Protein AF-A0AAV2T5W8-F1 (afdb_monomer)

Organism: Calicophoron daubneyi (NCBI:txid300641)

Structure (mmCIF, N/CA/C/O backbone):
data_AF-A0AAV2T5W8-F1
#
_entry.id   AF-A0AAV2T5W8-F1
#
loop_
_atom_site.group_PDB
_atom_site.id
_atom_site.type_symbol
_atom_site.label_atom_id
_atom_site.label_alt_id
_atom_site.label_comp_id
_atom_site.label_asym_id
_atom_site.label_entity_id
_atom_site.label_seq_id
_atom_site.pdbx_PDB_ins_code
_atom_site.Cartn_x
_atom_site.Cartn_y
_atom_site.Cartn_z
_atom_site.occupancy
_atom_site.B_iso_or_equiv
_atom_site.auth_seq_id
_atom_site.auth_comp_id
_atom_site.auth_asym_id
_atom_site.auth_atom_id
_atom_site.pdbx_PDB_model_num
ATOM 1 N N . MET A 1 1 ? -46.297 10.621 18.225 1.00 32.19 1 MET A N 1
ATOM 2 C CA . MET A 1 1 ? -45.767 10.639 16.846 1.00 32.19 1 MET A CA 1
ATOM 3 C C . MET A 1 1 ? -44.786 9.489 16.709 1.00 32.19 1 MET A C 1
ATOM 5 O O . MET A 1 1 ? -43.739 9.526 17.337 1.00 32.19 1 MET A O 1
ATOM 9 N N . LYS A 1 2 ? -45.186 8.421 16.015 1.00 24.69 2 LYS A N 1
ATOM 10 C CA . LYS A 1 2 ? -44.369 7.227 15.770 1.00 24.69 2 LYS A CA 1
ATOM 11 C C . LYS A 1 2 ? -44.092 7.183 14.270 1.00 24.69 2 LYS A C 1
ATOM 13 O O . LYS A 1 2 ? -45.045 7.107 13.504 1.00 24.69 2 LYS A O 1
ATOM 18 N N . CYS A 1 3 ? -42.828 7.249 13.865 1.00 26.95 3 CYS A N 1
ATOM 19 C CA . CYS A 1 3 ? -42.438 6.814 12.528 1.00 26.95 3 CYS A CA 1
ATOM 20 C C . CYS A 1 3 ? -42.346 5.287 12.569 1.00 26.95 3 CYS A C 1
ATOM 22 O O . CYS A 1 3 ? -41.565 4.735 13.342 1.00 26.95 3 CYS A O 1
ATOM 24 N N . TRP A 1 4 ? -43.202 4.619 11.802 1.00 29.39 4 TRP A N 1
ATOM 25 C CA . TRP A 1 4 ? -43.155 3.178 11.581 1.00 29.39 4 TRP A CA 1
ATOM 26 C C . TRP A 1 4 ? -42.354 2.945 10.298 1.00 29.39 4 TRP A C 1
ATOM 28 O O . TRP A 1 4 ? -42.805 3.310 9.218 1.00 29.39 4 TRP A O 1
ATOM 38 N N . CYS A 1 5 ? -41.156 2.379 10.427 1.00 32.56 5 CYS A N 1
ATOM 39 C CA . CYS A 1 5 ? -40.475 1.719 9.320 1.00 32.56 5 CYS A CA 1
ATOM 40 C C . CYS A 1 5 ? -40.715 0.224 9.523 1.00 32.56 5 CYS A C 1
ATOM 42 O O . CYS A 1 5 ? -40.305 -0.320 10.550 1.00 32.56 5 CYS A O 1
ATOM 44 N N . GLU A 1 6 ? -41.428 -0.416 8.597 1.00 30.41 6 GLU A N 1
ATOM 45 C CA . GLU A 1 6 ? -41.605 -1.866 8.609 1.00 30.41 6 GLU A CA 1
ATOM 46 C C . GLU A 1 6 ? -40.233 -2.540 8.612 1.00 30.41 6 GLU A C 1
ATOM 48 O O . GLU A 1 6 ? -39.370 -2.280 7.771 1.00 30.41 6 GLU A O 1
ATOM 53 N N . GLY A 1 7 ? -40.020 -3.353 9.642 1.00 28.28 7 GLY A N 1
ATOM 54 C CA . GLY A 1 7 ? -38.765 -4.025 9.883 1.00 28.28 7 GLY A CA 1
ATOM 55 C C . GLY A 1 7 ? -38.567 -5.193 8.933 1.00 28.28 7 GLY A C 1
ATOM 56 O O . GLY A 1 7 ? -39.393 -6.096 8.866 1.00 28.28 7 GLY A O 1
ATOM 57 N N . ASN A 1 8 ? -37.380 -5.249 8.340 1.00 25.00 8 ASN A N 1
ATOM 58 C CA . ASN A 1 8 ? -36.636 -6.496 8.370 1.00 25.00 8 ASN A CA 1
ATOM 59 C C . ASN A 1 8 ? -35.707 -6.427 9.579 1.00 25.00 8 ASN A C 1
ATOM 61 O O . ASN A 1 8 ? -34.638 -5.822 9.545 1.00 25.00 8 ASN A O 1
ATOM 65 N N . ILE A 1 9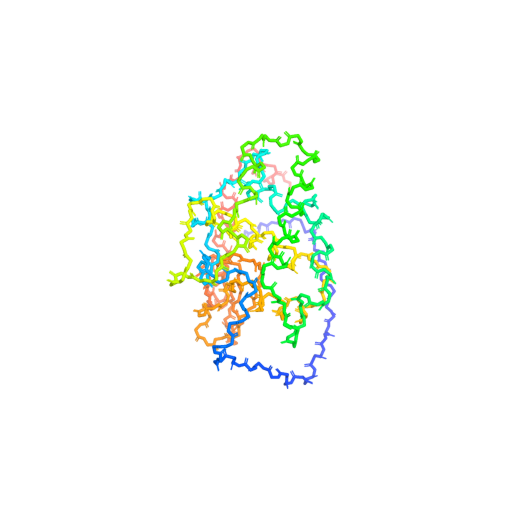 ? -36.160 -7.036 10.672 1.00 28.73 9 ILE A N 1
ATOM 66 C CA . ILE A 1 9 ? -35.295 -7.432 11.776 1.00 28.73 9 ILE A CA 1
ATOM 67 C C . ILE A 1 9 ? -34.351 -8.485 11.193 1.00 28.73 9 ILE A C 1
ATOM 69 O O . ILE A 1 9 ? -34.720 -9.654 11.068 1.00 28.73 9 ILE A O 1
ATOM 73 N N . MET A 1 10 ? -33.138 -8.083 10.811 1.00 24.38 10 MET A N 1
ATOM 74 C CA . MET A 1 10 ? -32.050 -9.047 10.713 1.00 24.38 10 MET A CA 1
ATOM 75 C C . MET A 1 10 ? -31.791 -9.550 12.132 1.00 24.38 10 MET A C 1
ATOM 77 O O . MET A 1 10 ? -31.271 -8.837 12.989 1.00 24.38 10 MET A O 1
ATOM 81 N N . ARG A 1 11 ? -32.240 -10.780 12.393 1.00 22.81 11 ARG A N 1
ATOM 82 C CA . ARG A 1 11 ? -31.840 -11.555 13.563 1.00 22.81 11 ARG A CA 1
ATOM 83 C C . ARG A 1 11 ? -30.328 -11.742 13.484 1.00 22.81 11 ARG A C 1
ATOM 85 O O . ARG A 1 11 ? -29.858 -12.556 12.698 1.00 22.81 11 ARG A O 1
ATOM 92 N N . PHE A 1 12 ? -29.581 -11.014 14.303 1.00 24.19 12 PHE A N 1
ATOM 93 C CA . PHE A 1 12 ? -28.236 -11.441 14.658 1.00 24.19 12 PHE A CA 1
ATOM 94 C C . PHE A 1 12 ? -28.375 -12.687 15.541 1.00 24.19 12 PHE A C 1
ATOM 96 O O . PHE A 1 12 ? -29.083 -12.621 16.552 1.00 24.19 12 PHE A O 1
ATOM 103 N N . PRO A 1 13 ? -27.766 -13.832 15.192 1.00 25.28 13 PRO A N 1
ATOM 104 C CA . PRO A 1 13 ? -27.642 -14.913 16.147 1.00 25.28 13 PRO A CA 1
ATOM 105 C C . PRO A 1 13 ? -26.746 -14.418 17.285 1.00 25.28 13 PRO A C 1
ATOM 107 O O . PRO A 1 13 ? -25.560 -14.148 17.106 1.00 25.28 13 PRO A O 1
ATOM 110 N N . THR A 1 14 ? -27.339 -14.275 18.467 1.00 29.38 14 THR A N 1
ATOM 111 C CA . THR A 1 14 ? -26.628 -14.189 19.738 1.00 29.38 14 THR A CA 1
ATOM 112 C C . THR A 1 14 ? -25.926 -15.518 19.981 1.00 29.38 14 THR A C 1
ATOM 114 O O . THR A 1 14 ? -26.465 -16.402 20.645 1.00 29.38 14 THR A O 1
ATOM 117 N N . SER A 1 15 ? -24.726 -15.663 19.433 1.00 26.92 15 SER A N 1
ATOM 118 C CA . SER A 1 15 ? -23.770 -16.658 19.897 1.00 26.92 15 SER A CA 1
ATOM 119 C C . SER A 1 15 ? -22.854 -15.968 20.896 1.00 26.92 15 SER A C 1
ATOM 121 O O . SER A 1 15 ? -21.942 -15.231 20.534 1.00 26.92 15 SER A O 1
ATOM 123 N N . PHE A 1 16 ? -23.151 -16.191 22.174 1.00 27.81 16 PHE A N 1
ATOM 124 C CA . PHE A 1 16 ? -22.192 -16.034 23.257 1.00 27.81 16 PHE A CA 1
ATOM 125 C C . PHE A 1 16 ? -20.956 -16.873 22.915 1.00 27.81 16 PHE A C 1
ATOM 127 O O . PHE A 1 16 ? -21.023 -18.100 22.942 1.00 27.81 16 PHE A O 1
ATOM 134 N N . ILE A 1 17 ? -19.833 -16.225 22.620 1.00 27.59 17 ILE A N 1
ATOM 135 C CA . ILE A 1 17 ? -18.526 -16.860 22.761 1.00 27.59 17 ILE A CA 1
ATOM 136 C C . ILE A 1 17 ? -17.919 -16.282 24.031 1.00 27.59 17 ILE A C 1
ATOM 138 O O . ILE A 1 17 ? -17.511 -15.125 24.098 1.00 27.59 17 ILE A O 1
ATOM 142 N N . ILE A 1 18 ? -17.915 -17.114 25.066 1.00 27.62 18 ILE A N 1
ATOM 143 C CA . ILE A 1 18 ? -17.073 -16.940 26.239 1.00 27.62 18 ILE A CA 1
ATOM 144 C C . ILE A 1 18 ? -15.637 -17.149 25.746 1.00 27.62 18 ILE A C 1
ATOM 146 O O . ILE A 1 18 ? -15.213 -18.287 25.570 1.00 27.62 18 ILE A O 1
ATOM 150 N N . ILE A 1 19 ? -14.893 -16.071 25.492 1.00 29.97 19 ILE A N 1
ATOM 151 C CA . ILE A 1 19 ? -13.433 -16.159 25.367 1.00 29.97 19 ILE A CA 1
ATOM 152 C C . ILE A 1 19 ? -12.860 -15.943 26.764 1.00 29.97 19 ILE A C 1
ATOM 154 O O . ILE A 1 19 ? -12.517 -14.840 27.185 1.00 29.97 19 ILE A O 1
ATOM 158 N N . THR A 1 20 ? -12.820 -17.034 27.520 1.00 32.22 20 THR A N 1
ATOM 159 C CA . THR A 1 20 ? -11.911 -17.185 28.651 1.00 32.22 20 THR A CA 1
ATOM 160 C C . THR A 1 20 ? -10.480 -17.184 28.133 1.00 32.22 20 THR A C 1
ATOM 162 O O . THR A 1 20 ? -10.109 -18.062 27.365 1.00 32.22 20 THR A O 1
ATOM 165 N N . GLY A 1 21 ? -9.692 -16.219 28.608 1.00 35.41 21 GLY A N 1
ATOM 166 C CA . GLY A 1 21 ? -8.260 -16.366 28.853 1.00 35.41 21 GLY A CA 1
ATOM 167 C C . GLY A 1 21 ? -7.395 -16.784 27.669 1.00 35.41 21 GLY A C 1
ATOM 168 O O . GLY A 1 21 ? -7.019 -17.942 27.567 1.00 35.41 21 GLY A O 1
ATOM 169 N N . LEU A 1 22 ? -6.941 -15.804 26.894 1.00 30.41 22 LEU A N 1
ATOM 170 C CA . LEU A 1 22 ? -5.614 -15.844 26.286 1.00 30.41 22 LEU A CA 1
ATOM 171 C C . LEU A 1 22 ? -5.022 -14.440 26.392 1.00 30.41 22 LEU A C 1
ATOM 173 O O . LEU A 1 22 ? -5.200 -13.575 25.540 1.00 30.41 22 LEU A O 1
ATOM 177 N N . LEU A 1 23 ? -4.345 -14.229 27.521 1.00 34.62 23 LEU A N 1
ATOM 178 C CA . LEU A 1 23 ? -3.301 -13.229 27.694 1.00 34.62 23 LEU A CA 1
ATOM 179 C C . LEU A 1 23 ? -2.153 -13.633 26.742 1.00 34.62 23 LEU A C 1
ATOM 181 O O . LEU A 1 23 ? -1.181 -14.266 27.141 1.00 34.62 23 LEU A O 1
ATOM 185 N N . GLY A 1 24 ? -2.336 -13.386 25.448 1.00 28.77 24 GLY A N 1
ATOM 186 C CA . GLY A 1 24 ? -1.318 -13.564 24.420 1.00 28.77 24 GLY A CA 1
ATOM 187 C C . GLY A 1 24 ? -0.578 -12.249 24.255 1.00 28.77 24 GLY A C 1
ATOM 188 O O . GLY A 1 24 ? -1.195 -11.235 23.947 1.00 28.77 24 GLY A O 1
ATOM 189 N N . LEU A 1 25 ? 0.720 -12.272 24.538 1.00 31.62 25 LEU A N 1
ATOM 190 C CA . LEU A 1 25 ? 1.640 -11.144 24.495 1.00 31.62 25 LEU A CA 1
ATOM 191 C C . LEU A 1 25 ? 1.410 -10.234 23.274 1.00 31.62 25 LEU A C 1
ATOM 193 O O . LEU A 1 25 ? 1.778 -10.583 22.157 1.00 31.62 25 LEU A O 1
ATOM 197 N N . VAL A 1 26 ? 0.926 -9.016 23.510 1.00 32.44 26 VAL A N 1
ATOM 198 C CA . VAL A 1 26 ? 1.258 -7.886 22.639 1.00 32.44 26 VAL A CA 1
ATOM 199 C C . VAL A 1 26 ? 2.622 -7.405 23.109 1.00 32.44 26 VAL A C 1
ATOM 201 O O . VAL A 1 26 ? 2.731 -6.589 24.025 1.00 32.44 26 VAL A O 1
ATOM 204 N N . LEU A 1 27 ? 3.680 -7.981 22.540 1.00 32.75 27 LEU A N 1
ATOM 205 C CA . LEU A 1 27 ? 4.983 -7.341 22.605 1.00 32.75 27 LEU A CA 1
ATOM 206 C C . LEU A 1 27 ? 4.865 -6.041 21.815 1.00 32.75 27 LEU A C 1
ATOM 208 O O . LEU A 1 27 ? 4.722 -6.042 20.595 1.00 32.75 27 LEU A O 1
ATOM 212 N N . ALA A 1 28 ? 4.918 -4.930 22.542 1.00 33.56 28 ALA A N 1
ATOM 213 C CA . ALA A 1 28 ? 5.429 -3.690 22.001 1.00 33.56 28 ALA A CA 1
ATOM 214 C C . ALA A 1 28 ? 6.830 -3.992 21.449 1.00 33.56 28 ALA A C 1
ATOM 216 O O . ALA A 1 28 ? 7.784 -4.134 22.212 1.00 33.56 28 ALA A O 1
ATOM 217 N N . GLN A 1 29 ? 6.946 -4.162 20.133 1.00 33.28 29 GLN A N 1
ATOM 218 C CA . GLN A 1 29 ? 8.239 -4.141 19.462 1.00 33.28 29 GLN A CA 1
ATOM 219 C C . GLN A 1 29 ? 8.685 -2.679 19.353 1.00 33.28 29 GLN A C 1
ATOM 221 O O . GLN A 1 29 ? 8.564 -2.041 18.312 1.00 33.28 29 GLN A O 1
ATOM 226 N N . ASP A 1 30 ? 9.181 -2.148 20.471 1.00 34.62 30 ASP A N 1
ATOM 227 C CA . ASP A 1 30 ? 10.284 -1.192 20.435 1.00 34.62 30 ASP A CA 1
ATOM 228 C C . ASP A 1 30 ? 11.536 -2.012 20.110 1.00 34.62 30 ASP A C 1
ATOM 230 O O . ASP A 1 30 ? 12.120 -2.680 20.963 1.00 34.62 30 ASP A O 1
ATOM 234 N N . GLY A 1 31 ? 11.881 -2.045 18.830 1.00 30.58 31 GLY A N 1
ATOM 235 C CA . GLY A 1 31 ? 12.994 -2.819 18.306 1.00 30.58 31 GLY A CA 1
ATOM 236 C C . GLY A 1 31 ? 13.125 -2.549 16.821 1.00 30.58 31 GLY A C 1
ATOM 237 O O . GLY A 1 31 ? 12.362 -3.071 16.019 1.00 30.58 31 GLY A O 1
ATOM 238 N N . ASP A 1 32 ? 14.074 -1.683 16.491 1.00 36.03 32 ASP A N 1
ATOM 239 C CA . ASP A 1 32 ? 14.543 -1.308 15.158 1.00 36.03 32 ASP A CA 1
ATOM 240 C C . ASP A 1 32 ? 15.211 -2.502 14.441 1.00 36.03 32 ASP A C 1
ATOM 242 O O . ASP A 1 32 ? 16.363 -2.436 14.032 1.00 36.03 32 ASP A O 1
ATOM 246 N N . GLU A 1 33 ? 14.506 -3.624 14.309 1.00 38.62 33 GLU A N 1
ATOM 247 C CA . GLU A 1 33 ? 14.773 -4.611 13.266 1.00 38.62 33 GLU A CA 1
ATOM 248 C C . GLU A 1 33 ? 13.808 -4.289 12.136 1.00 38.62 33 GLU A C 1
ATOM 250 O O . GLU A 1 33 ? 12.702 -4.826 12.035 1.00 38.62 33 GLU A O 1
ATOM 255 N N . ARG A 1 34 ? 14.206 -3.326 11.299 1.00 42.94 34 ARG A N 1
ATOM 256 C CA . ARG A 1 34 ? 13.569 -3.154 10.000 1.00 42.94 34 ARG A CA 1
ATOM 257 C C . ARG A 1 34 ? 13.685 -4.491 9.291 1.00 42.94 34 ARG A C 1
ATOM 259 O O . ARG A 1 34 ? 14.760 -4.899 8.869 1.00 42.94 34 ARG A O 1
ATOM 266 N N . SER A 1 35 ? 12.558 -5.176 9.161 1.00 45.09 35 SER A N 1
ATOM 267 C CA . SER A 1 35 ? 12.368 -6.065 8.033 1.00 45.09 35 SER A CA 1
ATOM 268 C C . SER A 1 35 ? 12.534 -5.152 6.808 1.00 45.09 35 SER A C 1
ATOM 270 O O . SER A 1 35 ? 11.642 -4.377 6.456 1.00 45.09 35 SER A O 1
ATOM 272 N N . ASP A 1 36 ? 13.743 -5.140 6.237 1.00 52.16 36 ASP A N 1
ATOM 273 C CA . ASP A 1 36 ? 14.156 -4.399 5.033 1.00 52.16 36 ASP A CA 1
ATOM 274 C C . ASP A 1 36 ? 13.439 -4.952 3.790 1.00 52.16 36 ASP A C 1
ATOM 276 O O . ASP A 1 36 ? 14.030 -5.155 2.728 1.00 52.16 36 ASP A O 1
ATOM 280 N N . ILE A 1 37 ? 12.171 -5.334 3.927 1.00 54.94 37 ILE A N 1
ATOM 281 C CA . ILE A 1 37 ? 11.565 -6.210 2.947 1.00 54.94 37 ILE A CA 1
ATOM 282 C C . ILE A 1 37 ? 11.012 -5.393 1.799 1.00 54.94 37 ILE A C 1
ATOM 284 O O . ILE A 1 37 ? 11.241 -5.802 0.664 1.00 54.94 37 ILE A O 1
ATOM 288 N N . PHE A 1 38 ? 10.385 -4.227 2.021 1.00 65.25 38 PHE A N 1
ATOM 289 C CA . PHE A 1 38 ? 10.001 -3.409 0.871 1.00 65.25 38 PHE A CA 1
ATOM 290 C C . PHE A 1 38 ? 9.410 -2.022 1.169 1.00 65.25 38 PHE A C 1
ATOM 292 O O . PHE A 1 38 ? 9.889 -1.002 0.675 1.00 65.25 38 PHE A O 1
ATOM 299 N N . CYS A 1 39 ? 8.308 -1.976 1.921 1.00 74.56 39 CYS A N 1
ATOM 300 C CA . CYS A 1 39 ? 7.506 -0.764 1.995 1.00 74.56 39 CYS A CA 1
ATOM 301 C C . CYS A 1 39 ? 8.107 0.418 2.739 1.00 74.56 39 CYS A C 1
ATOM 303 O O . CYS A 1 39 ? 8.010 1.530 2.224 1.00 74.56 39 CYS A O 1
ATOM 305 N N . PRO A 1 40 ? 8.725 0.244 3.914 1.00 66.75 40 PRO A N 1
ATOM 306 C CA . PRO A 1 40 ? 9.096 1.391 4.733 1.00 66.75 40 PRO A CA 1
ATOM 307 C C . PRO A 1 40 ? 10.240 2.236 4.141 1.00 66.75 40 PRO A C 1
ATOM 309 O O . PRO A 1 40 ? 10.522 3.307 4.672 1.00 66.75 40 PRO A O 1
ATOM 312 N N . ASP A 1 41 ? 10.885 1.784 3.060 1.00 73.38 41 ASP A N 1
ATOM 313 C CA . ASP A 1 41 ? 12.048 2.431 2.446 1.00 73.38 41 ASP A CA 1
ATOM 314 C C . ASP A 1 41 ? 11.733 3.827 1.890 1.00 73.38 41 ASP A C 1
ATOM 316 O O . ASP A 1 41 ? 12.344 4.825 2.277 1.00 73.38 41 ASP A O 1
ATOM 320 N N . LEU A 1 42 ? 10.779 3.892 0.955 1.00 82.19 42 LEU A N 1
ATOM 321 C CA . LEU A 1 42 ? 10.363 5.126 0.275 1.00 82.19 42 LEU A CA 1
ATOM 322 C C . LEU A 1 42 ? 8.882 5.458 0.482 1.00 82.19 42 LEU A C 1
ATOM 324 O O . LEU A 1 42 ? 8.416 6.498 -0.001 1.00 82.19 42 LEU A O 1
ATOM 328 N N . VAL A 1 43 ? 8.146 4.601 1.193 1.00 84.31 43 VAL A N 1
ATOM 329 C CA . VAL A 1 43 ? 6.755 4.846 1.573 1.00 84.31 43 VAL A CA 1
ATOM 330 C C . VAL A 1 43 ? 6.711 5.344 3.021 1.00 84.31 43 VAL A C 1
ATOM 332 O O . VAL A 1 43 ? 7.401 4.801 3.884 1.00 84.31 43 VAL A O 1
ATOM 335 N N . PRO A 1 44 ? 5.925 6.393 3.314 1.00 83.44 44 PRO A N 1
ATOM 336 C CA . PRO A 1 44 ? 5.763 6.909 4.663 1.00 83.44 44 PRO A CA 1
ATOM 337 C C . PRO A 1 44 ? 5.238 5.833 5.614 1.00 83.44 44 PRO A C 1
ATOM 339 O O . PRO A 1 44 ? 4.615 4.851 5.215 1.00 83.44 44 PRO A O 1
ATOM 342 N N . GLY A 1 45 ? 5.441 6.056 6.915 1.00 81.75 45 GLY A N 1
ATOM 343 C CA . GLY A 1 45 ? 5.043 5.114 7.966 1.00 81.75 45 GLY A CA 1
ATOM 344 C C . GLY A 1 45 ? 3.535 4.850 8.076 1.00 81.75 45 GLY A C 1
ATOM 345 O O . GLY A 1 45 ? 3.138 4.040 8.910 1.00 81.75 45 GLY A O 1
ATOM 346 N N . LYS A 1 46 ? 2.713 5.522 7.263 1.00 86.69 46 LYS A N 1
ATOM 347 C CA . LYS A 1 46 ? 1.294 5.251 7.025 1.00 86.69 46 LYS A CA 1
ATOM 348 C C . LYS A 1 46 ? 0.994 5.502 5.550 1.00 86.69 46 LYS A C 1
ATOM 350 O O . LYS A 1 46 ? 1.519 6.453 4.984 1.00 86.69 46 LYS A O 1
ATOM 355 N N . LEU A 1 47 ? 0.113 4.704 4.952 1.00 88.62 47 LEU A N 1
ATOM 356 C CA . LEU A 1 47 ? -0.374 4.941 3.593 1.00 88.62 47 LEU A CA 1
ATOM 357 C C . LEU A 1 47 ? -1.503 5.982 3.611 1.00 88.62 47 LEU A C 1
ATOM 359 O O . LEU A 1 47 ? -2.671 5.638 3.807 1.00 88.62 47 LEU A O 1
ATOM 363 N N . SER A 1 48 ? -1.169 7.260 3.435 1.00 89.50 48 SER A N 1
ATOM 364 C CA . SER A 1 48 ? -2.177 8.305 3.231 1.00 89.50 48 SER A CA 1
ATOM 365 C C . SER A 1 48 ? -2.738 8.226 1.815 1.00 89.50 48 SER A C 1
ATOM 367 O O . SER A 1 48 ? -1.982 8.234 0.843 1.00 89.50 48 SER A O 1
ATOM 369 N N . LEU A 1 49 ? -4.068 8.204 1.686 1.00 89.31 49 LEU A N 1
ATOM 370 C CA . LEU A 1 49 ? -4.712 8.256 0.373 1.00 89.31 49 LEU A CA 1
ATOM 371 C C . LEU A 1 49 ? -4.336 9.549 -0.367 1.00 89.31 49 LEU A C 1
ATOM 373 O O . LEU A 1 49 ? -4.085 9.511 -1.563 1.00 89.31 49 LEU A O 1
ATOM 377 N N . GLU A 1 50 ? -4.223 10.674 0.339 1.00 87.81 50 GLU A N 1
ATOM 378 C CA . GLU A 1 50 ? -3.836 11.960 -0.254 1.00 87.81 50 GLU A CA 1
ATOM 379 C C . GLU A 1 50 ? -2.413 11.922 -0.825 1.00 87.81 50 GLU A C 1
ATOM 381 O O . GLU A 1 50 ? -2.163 12.407 -1.927 1.00 87.81 50 GLU A O 1
ATOM 386 N N . GLU A 1 51 ? -1.470 11.315 -0.102 1.00 87.12 51 GLU A N 1
ATOM 387 C CA . GLU A 1 51 ? -0.089 11.171 -0.574 1.00 87.12 51 GLU A CA 1
ATOM 388 C C . GLU A 1 51 ? 0.003 10.196 -1.743 1.00 87.12 51 GLU A C 1
ATOM 390 O O . GLU A 1 51 ? 0.702 10.471 -2.720 1.00 87.12 51 GLU A O 1
ATOM 395 N N . ILE A 1 52 ? -0.734 9.086 -1.670 1.00 89.06 52 ILE A N 1
ATOM 396 C CA . ILE A 1 52 ? -0.803 8.113 -2.756 1.00 89.06 52 ILE A CA 1
ATOM 397 C C . ILE A 1 52 ? -1.352 8.764 -4.021 1.00 89.06 52 ILE A C 1
ATOM 399 O O . ILE A 1 52 ? -0.766 8.579 -5.079 1.00 89.06 52 ILE A O 1
ATOM 403 N N . LEU A 1 53 ? -2.416 9.560 -3.927 1.00 87.94 53 LEU A N 1
ATOM 404 C CA . LEU A 1 53 ? -3.028 10.224 -5.081 1.00 87.94 53 LEU A CA 1
ATOM 405 C C . LEU A 1 53 ? -2.119 11.261 -5.756 1.00 87.94 53 LEU A C 1
ATOM 407 O O . LEU A 1 53 ? -2.354 11.629 -6.904 1.00 87.94 53 LEU A O 1
ATOM 411 N N . ASN A 1 54 ? -1.065 11.717 -5.075 1.00 88.44 54 ASN A N 1
ATOM 412 C CA . ASN A 1 54 ? -0.030 12.559 -5.677 1.00 88.44 54 ASN A CA 1
ATOM 413 C C . ASN A 1 54 ? 1.028 11.756 -6.461 1.00 88.44 54 ASN A C 1
ATOM 415 O O . ASN A 1 54 ? 1.890 12.352 -7.109 1.00 88.44 54 ASN A O 1
ATOM 419 N N . ILE A 1 55 ? 1.011 10.423 -6.375 1.00 89.75 55 ILE A N 1
ATOM 420 C CA . ILE A 1 55 ? 2.024 9.519 -6.949 1.00 89.75 55 ILE A CA 1
ATOM 421 C C . ILE A 1 55 ? 1.401 8.515 -7.927 1.00 89.75 55 ILE A C 1
ATOM 423 O O . ILE A 1 55 ? 1.998 8.224 -8.963 1.00 89.75 55 ILE A O 1
ATOM 427 N N . LEU A 1 56 ? 0.228 7.991 -7.582 1.00 90.56 56 LEU A N 1
ATOM 428 C CA . LEU A 1 56 ? -0.556 7.000 -8.308 1.00 90.56 56 LEU A CA 1
ATOM 429 C C . LEU A 1 56 ? -1.886 7.617 -8.738 1.00 90.56 56 LEU A C 1
ATOM 431 O O . LEU A 1 56 ? -2.447 8.468 -8.042 1.00 90.56 56 LEU A O 1
ATOM 435 N N . TYR A 1 57 ? -2.424 7.156 -9.862 1.00 87.38 57 TYR A N 1
ATOM 436 C CA . TYR A 1 57 ? -3.761 7.558 -10.289 1.00 87.38 57 TYR A CA 1
ATOM 437 C C . TYR A 1 57 ? -4.837 6.820 -9.483 1.00 87.38 57 TYR A C 1
ATOM 439 O O . TYR A 1 57 ? -4.615 5.729 -8.964 1.00 87.38 57 TYR A O 1
ATOM 447 N N . LEU A 1 58 ? -6.032 7.401 -9.363 1.00 86.00 58 LEU A N 1
ATOM 448 C CA . LEU A 1 58 ? -7.134 6.737 -8.655 1.00 86.00 58 LEU A CA 1
ATOM 449 C C . LEU A 1 58 ? -7.843 5.703 -9.540 1.00 86.00 58 LEU A C 1
ATOM 451 O O . LEU A 1 58 ? -8.072 4.577 -9.111 1.00 86.00 58 LEU A O 1
ATOM 455 N N . PHE A 1 59 ? -8.170 6.103 -10.770 1.00 85.94 59 PHE A N 1
ATOM 456 C CA . PHE A 1 59 ? -8.996 5.345 -11.708 1.00 85.94 59 PHE A CA 1
ATOM 457 C C . PHE A 1 59 ? -8.369 5.326 -13.095 1.00 85.94 59 PHE A C 1
ATOM 459 O O . PHE A 1 59 ? -7.655 6.262 -13.468 1.00 85.94 59 PHE A O 1
ATOM 466 N N . GLY A 1 60 ? -8.716 4.307 -13.876 1.00 79.06 60 GLY A N 1
ATOM 467 C CA . GLY A 1 60 ? -8.299 4.168 -15.267 1.00 79.06 60 GLY A CA 1
ATOM 468 C C . GLY A 1 60 ? -7.635 2.829 -15.552 1.00 79.06 60 GLY A C 1
ATOM 469 O O . GLY A 1 60 ? -7.477 1.984 -14.676 1.00 79.06 60 GLY A O 1
ATOM 470 N N . SER A 1 61 ? -7.228 2.654 -16.807 1.00 69.19 61 SER A N 1
ATOM 471 C CA . SER A 1 61 ? -6.668 1.400 -17.321 1.00 69.19 61 SER A CA 1
ATOM 472 C C . SER A 1 61 ? -5.145 1.306 -17.227 1.00 69.19 61 SER A C 1
ATOM 474 O O . SER A 1 61 ? -4.570 0.350 -17.735 1.00 69.19 61 SER A O 1
ATOM 476 N N . GLN A 1 62 ? -4.481 2.308 -16.645 1.00 82.12 62 GLN A N 1
ATOM 477 C CA . GLN A 1 62 ? -3.039 2.247 -16.419 1.00 82.12 62 GLN A CA 1
ATOM 478 C C . GLN A 1 62 ? -2.735 1.323 -15.237 1.00 82.12 62 GLN A C 1
ATOM 480 O O . GLN A 1 62 ? -3.530 1.213 -14.302 1.00 82.12 62 GLN A O 1
ATOM 485 N N . TRP A 1 63 ? -1.576 0.667 -15.270 1.00 88.38 63 TRP A N 1
ATOM 486 C CA . TRP A 1 63 ? -1.196 -0.320 -14.255 1.00 88.38 63 TRP A CA 1
ATOM 487 C C . TRP A 1 63 ? -1.010 0.280 -12.859 1.00 88.38 63 TRP A C 1
ATOM 489 O O . TRP A 1 63 ? -1.076 -0.427 -11.861 1.00 88.38 63 TRP A O 1
ATOM 499 N N . ASP A 1 64 ? -0.753 1.581 -12.783 1.00 88.50 64 ASP A N 1
ATOM 500 C CA . ASP A 1 64 ? -0.465 2.316 -11.559 1.00 88.50 64 ASP A CA 1
ATOM 501 C C . ASP A 1 64 ? -1.699 3.014 -10.977 1.00 88.50 64 ASP A C 1
ATOM 503 O O . ASP A 1 64 ? -1.560 3.916 -10.147 1.00 88.50 64 ASP A O 1
ATOM 507 N N . THR A 1 65 ? -2.904 2.638 -11.412 1.00 92.19 65 THR A N 1
ATOM 508 C CA . THR A 1 65 ? -4.130 3.139 -10.790 1.00 92.19 65 THR A CA 1
ATOM 509 C C . THR A 1 65 ? -4.450 2.331 -9.535 1.00 92.19 65 THR A C 1
ATOM 511 O O . THR A 1 65 ? -4.258 1.117 -9.497 1.00 92.19 65 THR A O 1
ATOM 514 N N . LEU A 1 66 ? -4.965 2.977 -8.489 1.00 93.50 66 LEU A N 1
ATOM 515 C CA . LEU A 1 66 ? -5.402 2.280 -7.276 1.00 93.50 66 LEU A CA 1
ATOM 516 C C . LEU A 1 66 ? -6.451 1.207 -7.584 1.00 93.50 66 LEU A C 1
ATOM 518 O O . LEU A 1 66 ? -6.366 0.106 -7.049 1.00 93.50 66 LEU A O 1
ATOM 522 N N . GLU A 1 67 ? -7.395 1.506 -8.479 1.00 92.56 67 GLU A N 1
ATOM 523 C CA . GLU A 1 67 ? -8.377 0.541 -8.979 1.00 92.56 67 GLU A CA 1
ATOM 524 C C . GLU A 1 67 ? -7.713 -0.711 -9.569 1.00 92.56 67 GLU A C 1
ATOM 526 O O . GLU A 1 67 ? -8.092 -1.829 -9.218 1.00 92.56 67 GLU A O 1
ATOM 531 N N . PHE A 1 68 ? -6.698 -0.540 -10.420 1.00 92.44 68 PHE A N 1
ATOM 532 C CA . PHE A 1 68 ? -5.974 -1.651 -11.031 1.00 92.44 68 PHE A CA 1
ATOM 533 C C . PHE A 1 68 ? -5.169 -2.439 -9.996 1.00 92.44 68 PHE A C 1
ATOM 535 O O . PHE A 1 68 ? -5.287 -3.665 -9.911 1.00 92.44 68 PHE A O 1
ATOM 542 N N . LEU A 1 69 ? -4.378 -1.745 -9.175 1.00 93.94 69 LEU A N 1
ATOM 543 C CA . LEU A 1 69 ? -3.491 -2.342 -8.172 1.00 93.94 69 LEU A CA 1
ATOM 544 C C . LEU A 1 69 ? -4.264 -3.129 -7.103 1.00 93.94 69 LEU A C 1
ATOM 546 O O . LEU A 1 69 ? -3.767 -4.125 -6.586 1.00 93.94 69 LEU A O 1
ATOM 550 N N . MET A 1 70 ? -5.487 -2.703 -6.789 1.00 93.50 70 MET A N 1
ATOM 551 C CA . MET A 1 70 ? -6.365 -3.352 -5.811 1.00 93.50 70 MET A CA 1
ATOM 552 C C . MET A 1 70 ? -7.395 -4.294 -6.460 1.00 93.50 70 MET A C 1
ATOM 554 O O . MET A 1 70 ? -8.295 -4.805 -5.788 1.00 93.50 70 MET A O 1
ATOM 558 N N . SER A 1 71 ? -7.298 -4.525 -7.771 1.00 92.88 71 SER A N 1
ATOM 559 C CA . SER A 1 71 ? -8.231 -5.389 -8.491 1.00 92.88 71 SER A CA 1
ATOM 560 C C . SER A 1 71 ? -8.004 -6.870 -8.185 1.00 92.88 71 SER A C 1
ATOM 562 O O . SER A 1 71 ? -6.893 -7.309 -7.889 1.00 92.88 71 SER A O 1
ATOM 564 N N . LYS A 1 72 ? -9.060 -7.672 -8.365 1.00 91.81 72 LYS A N 1
ATOM 565 C CA . LYS A 1 72 ? -8.984 -9.133 -8.238 1.00 91.81 72 LYS A CA 1
ATOM 566 C C . LYS A 1 72 ? -7.959 -9.759 -9.195 1.00 91.81 72 LYS A C 1
ATOM 568 O O . LYS A 1 72 ? -7.294 -10.711 -8.818 1.00 91.81 72 LYS A O 1
ATOM 573 N N . ASN A 1 73 ? -7.811 -9.217 -10.406 1.00 90.75 73 ASN A N 1
ATOM 574 C CA . ASN A 1 73 ? -6.849 -9.726 -11.388 1.00 90.75 73 ASN A CA 1
ATOM 575 C C . ASN A 1 73 ? -5.405 -9.543 -10.900 1.00 90.75 73 ASN A C 1
ATOM 577 O O . ASN A 1 73 ? -4.601 -10.470 -10.946 1.00 90.75 73 ASN A O 1
ATOM 581 N N . THR A 1 74 ? -5.097 -8.361 -10.357 1.00 92.00 74 THR A N 1
ATOM 582 C CA . THR A 1 74 ? -3.803 -8.107 -9.716 1.00 92.00 74 THR A CA 1
ATOM 583 C C . THR A 1 74 ? -3.588 -9.047 -8.536 1.00 92.00 74 THR A C 1
ATOM 585 O O . THR A 1 74 ? -2.503 -9.609 -8.400 1.00 92.00 74 THR A O 1
ATOM 588 N N . SER A 1 75 ? -4.623 -9.282 -7.725 1.00 92.50 75 SER A N 1
ATOM 589 C CA . SER A 1 75 ? -4.551 -10.239 -6.622 1.00 92.50 75 SER A CA 1
ATOM 590 C C . SER A 1 75 ? -4.220 -11.660 -7.062 1.00 92.50 75 SER A C 1
ATOM 592 O O . SER A 1 75 ? -3.319 -12.275 -6.502 1.00 92.50 75 SER A O 1
ATOM 594 N N . GLU A 1 76 ? -4.884 -12.163 -8.100 1.00 91.25 76 GLU A N 1
ATOM 595 C CA . GLU A 1 76 ? -4.647 -13.509 -8.632 1.00 91.25 76 GLU A CA 1
ATOM 596 C C . GLU A 1 76 ? -3.207 -13.685 -9.138 1.00 91.25 76 GLU A C 1
ATOM 598 O O . GLU A 1 76 ? -2.584 -14.711 -8.875 1.00 91.25 76 GLU A O 1
ATOM 603 N N . VAL A 1 77 ? -2.633 -12.675 -9.799 1.00 91.81 77 VAL A N 1
ATOM 604 C CA . VAL A 1 77 ? -1.242 -12.743 -10.285 1.00 91.81 77 VAL A CA 1
ATOM 605 C C . VAL A 1 77 ? -0.224 -12.694 -9.141 1.00 91.81 77 VAL A C 1
ATOM 607 O O . VAL A 1 77 ? 0.821 -13.356 -9.203 1.00 91.81 77 VAL A O 1
ATOM 610 N N . PHE A 1 78 ? -0.519 -11.921 -8.094 1.00 91.56 78 PHE A N 1
ATOM 611 C CA . PHE A 1 78 ? 0.360 -11.744 -6.937 1.00 91.56 78 PHE A CA 1
ATOM 612 C C . PHE A 1 78 ? 0.180 -12.796 -5.841 1.00 91.56 78 PHE A C 1
ATOM 614 O O . PHE A 1 78 ? 1.012 -12.840 -4.936 1.00 91.56 78 PHE A O 1
ATOM 621 N N . HIS A 1 79 ? -0.828 -13.663 -5.936 1.00 88.38 79 HIS A N 1
ATOM 622 C CA . HIS A 1 79 ? -1.104 -14.715 -4.959 1.00 88.38 79 HIS A CA 1
ATOM 623 C C . HIS A 1 79 ? 0.151 -15.543 -4.629 1.00 88.38 79 HIS A C 1
ATOM 625 O O . HIS A 1 79 ? 0.537 -15.630 -3.468 1.00 88.38 79 HIS A O 1
ATOM 631 N N . ASP A 1 80 ? 0.898 -16.002 -5.643 1.00 84.62 80 ASP A N 1
ATOM 632 C CA . ASP A 1 80 ? 2.144 -16.765 -5.441 1.00 84.62 80 ASP A CA 1
ATOM 633 C C . ASP A 1 80 ? 3.225 -15.995 -4.665 1.00 84.62 80 ASP A C 1
ATOM 635 O O . ASP A 1 80 ? 4.077 -16.594 -4.009 1.00 84.62 80 ASP A O 1
ATOM 639 N N . VAL A 1 81 ? 3.246 -14.662 -4.781 1.00 85.69 81 VAL A N 1
ATOM 640 C CA . VAL A 1 81 ? 4.197 -13.819 -4.044 1.00 85.69 81 VAL A CA 1
ATOM 641 C C . VAL A 1 81 ? 3.811 -13.790 -2.576 1.00 85.69 81 VAL A C 1
ATOM 643 O O . VAL A 1 81 ? 4.691 -13.872 -1.727 1.00 85.69 81 VAL A O 1
ATOM 646 N N . ILE A 1 82 ? 2.515 -13.686 -2.277 1.00 84.25 82 ILE A N 1
ATOM 647 C CA . ILE A 1 82 ? 1.992 -13.625 -0.909 1.00 84.25 82 ILE A CA 1
ATOM 648 C C . ILE A 1 82 ? 2.042 -14.992 -0.221 1.00 84.25 82 ILE A C 1
ATOM 650 O O . ILE A 1 82 ? 2.341 -15.079 0.969 1.00 84.25 82 ILE A O 1
ATOM 654 N N . ASP A 1 83 ? 1.831 -16.071 -0.959 1.00 83.25 83 ASP A N 1
ATOM 655 C CA . ASP A 1 83 ? 1.865 -17.426 -0.411 1.00 83.25 83 ASP A CA 1
ATOM 656 C C . ASP A 1 83 ? 3.276 -17.993 -0.270 1.00 83.25 83 ASP A C 1
ATOM 658 O O . ASP A 1 83 ? 3.468 -19.035 0.360 1.00 83.25 83 ASP A O 1
ATOM 662 N N . ASN A 1 84 ? 4.289 -17.298 -0.790 1.00 80.50 84 ASN A N 1
ATOM 663 C CA . ASN A 1 84 ? 5.666 -17.744 -0.687 1.00 80.50 84 ASN A CA 1
ATOM 664 C C . ASN A 1 84 ? 6.141 -17.747 0.783 1.00 80.50 84 ASN A C 1
ATOM 666 O O . ASN A 1 84 ? 6.368 -16.685 1.369 1.00 80.50 84 ASN A O 1
ATOM 670 N N . PRO A 1 85 ? 6.367 -18.925 1.392 1.00 72.19 85 PRO A N 1
ATOM 671 C CA . PRO A 1 85 ? 6.680 -19.027 2.812 1.00 72.19 85 PRO A CA 1
ATOM 672 C C . PRO A 1 85 ? 8.038 -18.418 3.163 1.00 72.19 85 PRO A C 1
ATOM 674 O O . PRO A 1 85 ? 8.238 -18.000 4.303 1.00 72.19 85 PRO A O 1
ATOM 677 N N . ASP A 1 86 ? 8.963 -18.341 2.207 1.00 72.69 86 ASP A N 1
ATOM 678 C CA . ASP A 1 86 ? 10.290 -17.776 2.436 1.00 72.69 86 ASP A CA 1
ATOM 679 C C . ASP A 1 86 ? 10.236 -16.250 2.562 1.00 72.69 86 ASP A C 1
ATOM 681 O O . ASP A 1 86 ? 11.135 -15.662 3.150 1.00 72.69 86 ASP A O 1
ATOM 685 N N . LEU A 1 87 ? 9.170 -15.607 2.073 1.00 70.25 87 LEU A N 1
ATOM 686 C CA . LEU A 1 87 ? 9.007 -14.151 2.112 1.00 70.25 87 LEU A CA 1
ATOM 687 C C . LEU A 1 87 ? 8.395 -13.642 3.422 1.00 70.25 87 LEU A C 1
ATOM 689 O O . LEU A 1 87 ? 8.617 -12.490 3.778 1.00 70.25 87 LEU A O 1
ATOM 693 N N . PHE A 1 88 ? 7.675 -14.501 4.153 1.00 67.31 88 PHE A N 1
ATOM 694 C CA . PHE A 1 88 ? 6.907 -14.134 5.356 1.00 67.31 88 PHE A CA 1
ATOM 695 C C . PHE A 1 88 ? 7.381 -14.843 6.639 1.00 67.31 88 PHE A C 1
ATOM 697 O O . PHE A 1 88 ? 6.729 -14.756 7.691 1.00 67.31 88 PHE A O 1
ATOM 704 N N . ARG A 1 89 ? 8.510 -15.561 6.590 1.00 64.75 89 ARG A N 1
ATOM 705 C CA . ARG A 1 89 ? 9.180 -16.099 7.786 1.00 64.75 89 ARG A CA 1
ATOM 706 C C . ARG A 1 89 ? 10.048 -15.019 8.419 1.00 64.75 89 ARG A C 1
ATOM 708 O O . ARG A 1 89 ? 1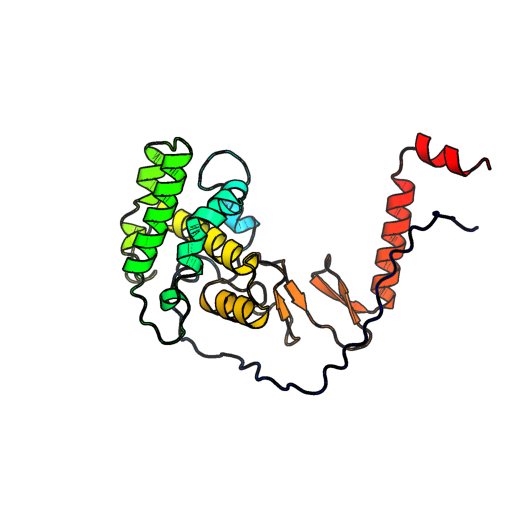0.896 -14.442 7.753 1.00 64.75 89 ARG A O 1
ATOM 715 N N . SER A 1 90 ? 9.895 -14.817 9.726 1.00 56.03 90 SER A N 1
ATOM 716 C CA . SER A 1 90 ? 10.711 -13.870 10.504 1.00 56.03 90 SER A CA 1
ATOM 717 C C . SER A 1 90 ? 12.207 -14.203 10.506 1.00 56.03 90 SER A C 1
ATOM 719 O O . SER A 1 90 ? 13.022 -13.335 10.778 1.00 56.03 90 SER A O 1
ATOM 721 N N . GLU A 1 91 ? 12.567 -15.455 10.212 1.00 55.97 91 GLU A N 1
ATOM 722 C CA . GLU A 1 91 ? 13.949 -15.956 10.222 1.00 55.97 91 GLU A CA 1
ATOM 723 C C . GLU A 1 91 ? 14.566 -16.070 8.818 1.00 55.97 91 GLU A C 1
ATOM 725 O O . GLU A 1 91 ? 15.743 -16.409 8.679 1.00 55.97 91 GLU A O 1
ATOM 730 N N . ALA A 1 92 ? 13.788 -15.834 7.757 1.00 56.84 92 ALA A N 1
ATOM 731 C CA . ALA A 1 92 ? 14.292 -15.950 6.398 1.00 56.84 92 ALA A CA 1
ATOM 732 C C . ALA A 1 92 ? 15.068 -14.686 6.013 1.00 56.84 92 ALA A C 1
ATOM 734 O O . ALA A 1 92 ? 14.523 -13.585 5.978 1.00 56.84 92 ALA A O 1
ATOM 735 N N . ILE A 1 93 ? 16.347 -14.851 5.665 1.00 59.62 93 ILE A N 1
ATOM 736 C CA . ILE A 1 93 ? 17.131 -13.795 5.020 1.00 59.62 93 ILE A CA 1
ATOM 737 C C . ILE A 1 93 ? 16.646 -13.691 3.571 1.00 59.62 93 ILE A C 1
ATOM 739 O O . ILE A 1 93 ? 17.193 -14.317 2.660 1.00 59.62 93 ILE A O 1
ATOM 743 N N . VAL A 1 94 ? 15.584 -12.924 3.349 1.00 63.00 94 VAL A N 1
ATOM 744 C CA . VAL A 1 94 ? 15.151 -12.573 1.997 1.00 63.00 94 VAL A CA 1
ATOM 745 C C . VAL A 1 94 ? 16.092 -11.502 1.481 1.00 63.00 94 VAL A C 1
ATOM 747 O O . VAL A 1 94 ? 16.135 -10.396 2.010 1.00 63.00 94 VAL A O 1
ATOM 750 N N . VAL A 1 95 ? 16.840 -11.807 0.423 1.00 71.62 95 VAL A N 1
ATOM 751 C CA . VAL A 1 95 ? 17.629 -10.787 -0.270 1.00 71.62 95 VAL A CA 1
ATOM 752 C C . VAL A 1 95 ? 16.646 -9.829 -0.961 1.00 71.62 95 VAL A C 1
ATOM 754 O O . VAL A 1 95 ? 15.965 -10.268 -1.896 1.00 71.62 95 VAL A O 1
ATOM 757 N N . PRO A 1 96 ? 16.576 -8.533 -0.588 1.00 74.69 96 PRO A N 1
ATOM 758 C CA . PRO A 1 96 ? 15.549 -7.623 -1.107 1.00 74.69 96 PRO A CA 1
ATOM 759 C C . PRO A 1 96 ? 15.537 -7.543 -2.638 1.00 74.69 96 PRO A C 1
ATOM 761 O O . PRO A 1 96 ? 14.483 -7.479 -3.264 1.00 74.69 96 PRO A O 1
ATOM 764 N N . SER A 1 97 ? 16.704 -7.644 -3.279 1.00 74.19 97 SER A N 1
ATOM 765 C CA . SER A 1 97 ? 16.810 -7.634 -4.743 1.00 74.19 97 SER A CA 1
ATOM 766 C C . SER A 1 97 ? 16.168 -8.851 -5.425 1.00 74.19 97 SER A C 1
ATOM 768 O O . SER A 1 97 ? 15.657 -8.716 -6.535 1.00 74.19 97 SER A O 1
ATOM 770 N N . VAL A 1 98 ? 16.152 -10.029 -4.790 1.00 79.44 98 VAL A N 1
ATOM 771 C CA . VAL A 1 98 ? 15.471 -11.225 -5.323 1.00 79.44 98 VAL A CA 1
ATOM 772 C C . VAL A 1 98 ? 13.960 -11.031 -5.258 1.00 79.44 98 VAL A C 1
ATOM 774 O O . VAL A 1 98 ? 13.267 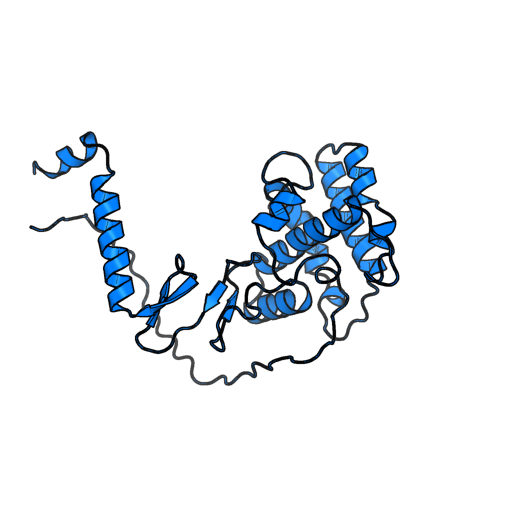-11.279 -6.242 1.00 79.44 98 VAL A O 1
ATOM 777 N N . TYR A 1 99 ? 13.465 -10.503 -4.139 1.00 80.50 99 TYR A N 1
ATOM 778 C CA . TYR A 1 99 ? 12.052 -10.175 -3.979 1.00 80.50 99 TYR A CA 1
ATOM 779 C C . TYR A 1 99 ? 11.584 -9.122 -4.984 1.00 80.50 99 TYR A C 1
ATOM 781 O O . TYR A 1 99 ? 10.597 -9.323 -5.688 1.00 80.50 99 TYR A O 1
ATOM 789 N N . ARG A 1 100 ? 12.326 -8.016 -5.120 1.00 84.44 100 ARG A N 1
ATOM 790 C CA . ARG A 1 100 ? 11.979 -6.949 -6.070 1.00 84.44 100 ARG A CA 1
ATOM 791 C C . ARG A 1 100 ? 11.969 -7.450 -7.510 1.00 84.44 100 ARG A C 1
ATOM 793 O O . ARG A 1 100 ? 11.093 -7.054 -8.268 1.00 84.44 100 ARG A O 1
ATOM 800 N N . LYS A 1 101 ? 12.875 -8.363 -7.881 1.00 87.19 101 LYS A N 1
ATOM 801 C CA . LYS A 1 101 ? 12.828 -9.033 -9.192 1.00 87.19 101 LYS A CA 1
ATOM 802 C C . LYS A 1 101 ? 11.545 -9.838 -9.378 1.00 87.19 101 LYS A C 1
ATOM 804 O O . LYS A 1 101 ? 10.924 -9.714 -10.426 1.00 87.19 101 LYS A O 1
ATOM 809 N N . LEU A 1 102 ? 11.133 -10.616 -8.375 1.00 87.69 102 LEU A N 1
ATOM 810 C CA . LEU A 1 102 ? 9.880 -11.373 -8.426 1.00 87.69 102 LEU A CA 1
ATOM 811 C C . LEU A 1 102 ? 8.668 -10.444 -8.600 1.00 87.69 102 LEU A C 1
ATOM 813 O O . LEU A 1 102 ? 7.841 -10.677 -9.474 1.00 87.69 102 LEU A O 1
ATOM 817 N N . VAL A 1 103 ? 8.594 -9.365 -7.818 1.00 88.69 103 VAL A N 1
ATOM 818 C CA . VAL A 1 103 ? 7.533 -8.350 -7.929 1.00 88.69 103 VAL A CA 1
ATOM 819 C C . VAL A 1 103 ? 7.508 -7.712 -9.319 1.00 88.69 103 VAL A C 1
ATOM 821 O O . VAL A 1 103 ? 6.444 -7.617 -9.926 1.00 88.69 103 VAL A O 1
ATOM 824 N N . VAL A 1 104 ? 8.668 -7.297 -9.839 1.00 90.25 104 VAL A N 1
ATOM 825 C CA . VAL A 1 104 ? 8.788 -6.725 -11.190 1.00 90.25 104 VAL A CA 1
ATOM 826 C C . VAL A 1 104 ? 8.272 -7.710 -12.231 1.00 90.25 104 VAL A C 1
ATOM 828 O O . VAL A 1 104 ? 7.454 -7.326 -13.058 1.00 90.25 104 VAL A O 1
ATOM 831 N N . MET A 1 105 ? 8.665 -8.985 -12.155 1.00 91.31 105 MET A N 1
ATOM 832 C CA . MET A 1 105 ? 8.166 -10.016 -13.070 1.00 91.31 105 MET A CA 1
ATOM 833 C C . MET A 1 105 ? 6.638 -10.131 -13.033 1.00 91.31 105 MET A C 1
ATOM 835 O O . MET A 1 105 ? 6.016 -10.151 -14.089 1.00 91.31 105 MET A O 1
ATOM 839 N N . LYS A 1 106 ? 6.018 -10.110 -11.848 1.00 92.88 106 LYS A N 1
ATOM 840 C CA . LYS A 1 106 ? 4.552 -10.164 -11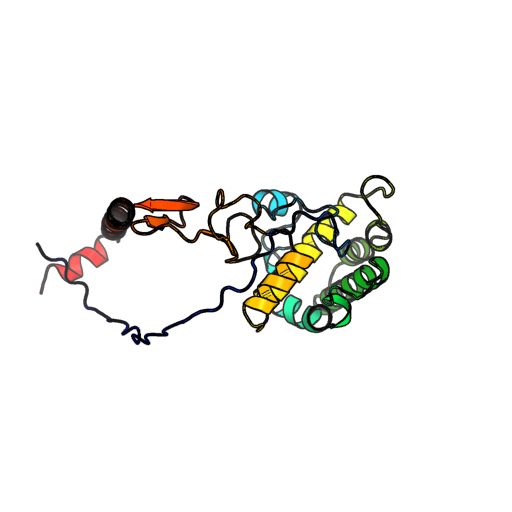.722 1.00 92.88 106 LYS A CA 1
ATOM 841 C C . LYS A 1 106 ? 3.848 -8.930 -12.293 1.00 92.88 106 LYS A C 1
ATOM 843 O O . LYS A 1 106 ? 2.787 -9.058 -12.898 1.00 92.88 106 LYS A O 1
ATOM 848 N N . PHE A 1 107 ? 4.434 -7.740 -12.164 1.00 91.69 107 PHE A N 1
ATOM 849 C CA . PHE A 1 107 ? 3.912 -6.556 -12.854 1.00 91.69 107 PHE A CA 1
ATOM 850 C C . PHE A 1 107 ? 4.040 -6.666 -14.375 1.00 91.69 107 PHE A C 1
ATOM 852 O O . PHE A 1 107 ? 3.113 -6.287 -15.086 1.00 91.69 107 PHE A O 1
ATOM 859 N N . LEU A 1 108 ? 5.150 -7.206 -14.886 1.00 91.94 108 LEU A N 1
ATOM 860 C CA . LEU A 1 108 ? 5.319 -7.441 -16.322 1.00 91.94 108 LEU A CA 1
ATOM 861 C C . LEU A 1 108 ? 4.302 -8.466 -16.846 1.00 91.94 108 LEU A C 1
ATOM 863 O O . LEU A 1 108 ? 3.747 -8.261 -17.923 1.00 91.94 108 LEU A O 1
ATOM 867 N N . ASP A 1 109 ? 4.001 -9.518 -16.078 1.00 91.75 109 ASP A N 1
ATOM 868 C CA . ASP A 1 109 ? 2.952 -10.492 -16.412 1.00 91.75 109 ASP A CA 1
ATOM 869 C C . ASP A 1 109 ? 1.577 -9.815 -16.542 1.00 91.75 109 ASP A C 1
ATOM 871 O O . ASP A 1 109 ? 0.859 -10.056 -17.515 1.00 91.75 109 ASP A O 1
ATOM 875 N N . LEU A 1 110 ? 1.231 -8.916 -15.610 1.00 89.94 110 LEU A N 1
ATOM 876 C CA . LEU A 1 110 ? -0.002 -8.123 -15.684 1.00 89.94 110 LEU A CA 1
ATOM 877 C C . LEU A 1 110 ? -0.035 -7.227 -16.923 1.00 89.94 110 LEU A C 1
ATOM 879 O O . LEU A 1 110 ? -1.031 -7.228 -17.640 1.00 89.94 110 LEU A O 1
ATOM 883 N N . LEU A 1 111 ? 1.048 -6.496 -17.194 1.00 90.19 111 LEU A N 1
ATOM 884 C CA . LEU A 1 111 ? 1.136 -5.597 -18.348 1.00 90.19 111 LEU A CA 1
ATOM 885 C C . LEU A 1 111 ? 1.003 -6.346 -19.677 1.00 90.19 111 LEU A C 1
ATOM 887 O O . LEU A 1 111 ? 0.311 -5.869 -20.577 1.00 90.19 111 LEU A O 1
ATOM 891 N N . ASN A 1 112 ? 1.615 -7.527 -19.783 1.00 88.12 112 ASN A N 1
ATOM 892 C CA . ASN A 1 112 ? 1.496 -8.391 -20.957 1.00 88.12 112 ASN A CA 1
ATOM 893 C C . ASN A 1 112 ? 0.055 -8.875 -21.162 1.00 88.12 112 ASN A C 1
ATOM 895 O O . ASN A 1 112 ? -0.393 -9.003 -22.299 1.00 88.12 112 ASN A O 1
ATOM 899 N N . ALA A 1 113 ? -0.679 -9.135 -20.078 1.00 85.94 113 ALA A N 1
ATOM 900 C CA . ALA A 1 113 ? -2.073 -9.565 -20.144 1.00 85.94 113 ALA A CA 1
ATOM 901 C C . ALA A 1 113 ? -3.046 -8.430 -20.514 1.00 85.94 113 ALA A C 1
ATOM 903 O O . ALA A 1 113 ? -4.160 -8.707 -20.957 1.00 85.94 113 ALA A O 1
ATOM 904 N N . THR A 1 114 ? -2.653 -7.168 -20.324 1.00 83.56 114 THR A N 1
ATOM 905 C CA . THR A 1 114 ? -3.529 -5.997 -20.499 1.00 83.56 114 THR A CA 1
ATOM 906 C C . THR A 1 114 ? -3.102 -5.067 -21.634 1.00 83.56 114 THR A C 1
ATOM 908 O O . THR A 1 114 ? -3.497 -3.904 -21.629 1.00 83.56 114 THR A O 1
ATOM 911 N N . ASP A 1 115 ? -2.295 -5.547 -22.586 1.00 82.62 115 ASP A N 1
ATOM 912 C CA . ASP A 1 115 ? -1.739 -4.754 -23.696 1.00 82.62 115 ASP A CA 1
ATOM 913 C C . ASP A 1 115 ? -1.070 -3.444 -23.222 1.00 82.62 115 ASP A C 1
ATOM 915 O O . ASP A 1 115 ? -1.303 -2.358 -23.761 1.00 82.62 115 ASP A O 1
ATOM 919 N N . GLY A 1 116 ? -0.236 -3.541 -22.179 1.00 80.12 116 GLY A N 1
ATOM 920 C CA . GLY A 1 116 ? 0.501 -2.408 -21.615 1.00 80.12 116 GLY A CA 1
ATOM 921 C C . GLY A 1 116 ? 1.364 -1.671 -22.647 1.00 80.12 116 GLY A C 1
ATOM 922 O O . GLY A 1 116 ? 1.783 -2.231 -23.664 1.00 80.12 116 GLY A O 1
ATOM 923 N N . THR A 1 117 ? 1.666 -0.396 -22.395 1.00 85.38 117 THR A N 1
ATOM 924 C CA . THR A 1 117 ? 2.498 0.400 -23.311 1.00 85.38 117 THR A CA 1
ATOM 925 C C . THR A 1 117 ? 3.988 0.184 -23.057 1.00 85.38 117 THR A C 1
ATOM 927 O O . THR A 1 117 ? 4.400 -0.138 -21.946 1.00 85.38 117 THR A O 1
ATOM 930 N N . SER A 1 118 ? 4.844 0.446 -24.054 1.00 84.31 118 SER A N 1
ATOM 931 C CA . SER A 1 118 ? 6.308 0.389 -23.882 1.00 84.31 118 SER A CA 1
ATOM 932 C C . SER A 1 118 ? 6.827 1.277 -22.743 1.00 84.31 118 SER A C 1
ATOM 934 O O . SER A 1 118 ? 7.846 0.966 -22.133 1.00 84.31 118 SER A O 1
ATOM 936 N N . GLU A 1 119 ? 6.149 2.393 -22.461 1.00 85.75 119 GLU A N 1
ATOM 937 C CA . GLU A 1 119 ? 6.502 3.279 -21.349 1.00 85.75 119 GLU A CA 1
ATOM 938 C C . GLU A 1 119 ? 6.218 2.633 -19.984 1.00 85.75 119 GLU A C 1
ATOM 940 O O . GLU A 1 119 ? 7.001 2.812 -19.045 1.00 85.75 119 GLU A O 1
ATOM 945 N N . ASP A 1 120 ? 5.159 1.826 -19.888 1.00 85.50 120 ASP A N 1
ATOM 946 C CA . ASP A 1 120 ? 4.810 1.084 -18.676 1.00 85.50 120 ASP A CA 1
ATOM 947 C C . ASP A 1 120 ? 5.863 0.023 -18.358 1.00 85.50 120 ASP A C 1
ATOM 949 O O . ASP A 1 120 ? 6.390 0.004 -17.244 1.00 85.50 120 ASP A O 1
ATOM 953 N N . TYR A 1 121 ? 6.262 -0.781 -19.350 1.00 84.50 121 TYR A N 1
ATOM 954 C CA . TYR A 1 121 ? 7.329 -1.779 -19.186 1.00 84.50 121 TYR A CA 1
ATOM 955 C C . TYR A 1 121 ? 8.637 -1.139 -18.704 1.00 84.50 121 TYR A C 1
ATOM 957 O O . TYR A 1 121 ? 9.215 -1.578 -17.713 1.00 84.50 121 TYR A O 1
ATOM 965 N N . LEU A 1 122 ? 9.069 -0.042 -19.341 1.00 83.56 122 LEU A N 1
ATOM 966 C CA . LEU A 1 122 ? 10.282 0.685 -18.939 1.00 83.56 122 LEU A CA 1
ATOM 967 C C . LEU A 1 122 ? 10.184 1.278 -17.531 1.00 83.56 122 LEU A C 1
ATOM 969 O O . LEU A 1 122 ? 11.206 1.477 -16.872 1.00 83.56 122 LEU A O 1
ATOM 973 N N . THR A 1 123 ? 8.976 1.620 -17.086 1.00 85.31 123 THR A N 1
ATOM 974 C CA . THR A 1 123 ? 8.753 2.113 -15.728 1.00 85.31 123 THR A CA 1
ATOM 975 C C . THR A 1 123 ? 8.852 0.981 -14.718 1.00 85.31 123 THR A C 1
ATOM 977 O O . THR A 1 123 ? 9.430 1.203 -13.661 1.00 85.31 123 THR A O 1
ATOM 980 N N . VAL A 1 124 ? 8.352 -0.213 -15.044 1.00 86.69 124 VAL A N 1
ATOM 981 C CA . VAL A 1 124 ? 8.391 -1.407 -14.185 1.00 86.69 124 VAL A CA 1
ATOM 982 C C . VAL A 1 124 ? 9.790 -2.029 -14.102 1.00 86.69 124 VAL A C 1
ATOM 984 O O . VAL A 1 124 ? 10.207 -2.441 -13.022 1.00 86.69 124 VAL A O 1
ATOM 987 N N . GLU A 1 125 ? 10.573 -2.017 -15.181 1.00 86.75 125 GLU A N 1
ATOM 988 C CA . GLU A 1 125 ? 11.968 -2.498 -15.203 1.00 86.75 125 GLU A CA 1
ATOM 989 C C . GLU A 1 125 ? 12.994 -1.495 -14.624 1.00 86.75 125 GLU A C 1
ATOM 991 O O . GLU A 1 125 ? 14.190 -1.553 -14.929 1.00 86.75 125 GLU A O 1
ATOM 996 N N . ASP A 1 126 ? 12.566 -0.545 -13.786 1.00 87.81 126 ASP A N 1
ATOM 997 C CA . ASP A 1 126 ? 13.444 0.489 -13.236 1.00 87.81 126 ASP A CA 1
ATOM 998 C C . ASP A 1 126 ? 14.637 -0.114 -12.469 1.00 87.81 126 ASP A C 1
ATOM 1000 O O . ASP A 1 126 ? 14.521 -0.672 -11.379 1.00 87.81 126 ASP A O 1
ATOM 1004 N N . LYS A 1 127 ? 15.846 0.051 -13.011 1.00 87.38 127 LYS A N 1
ATOM 1005 C CA . LYS A 1 127 ? 17.072 -0.478 -12.390 1.00 87.38 127 LYS A CA 1
ATOM 1006 C C . LYS A 1 127 ? 17.333 0.079 -10.985 1.00 87.38 127 LYS A C 1
ATOM 1008 O O . LYS A 1 127 ? 17.947 -0.603 -10.168 1.00 87.38 127 LYS A O 1
ATOM 1013 N N . TYR A 1 128 ? 16.904 1.315 -10.708 1.00 88.06 128 TYR A N 1
ATOM 1014 C CA . TYR A 1 128 ? 17.085 1.929 -9.390 1.00 88.06 128 TYR A CA 1
ATOM 1015 C C . TYR A 1 128 ? 16.230 1.230 -8.345 1.00 88.06 128 TYR A C 1
ATOM 1017 O O . TYR A 1 128 ? 16.686 1.043 -7.226 1.00 88.06 128 TYR A O 1
ATOM 1025 N N . PHE A 1 129 ? 15.036 0.790 -8.727 1.00 88.75 129 PHE A N 1
ATOM 1026 C CA . PHE A 1 129 ? 14.168 -0.017 -7.891 1.00 88.75 129 PHE A CA 1
ATOM 1027 C C . PHE A 1 129 ? 14.789 -1.373 -7.535 1.00 88.75 129 PHE A C 1
ATOM 1029 O O . PHE A 1 129 ? 14.897 -1.718 -6.359 1.00 88.75 129 PHE A O 1
ATOM 1036 N N . LEU A 1 130 ? 15.273 -2.119 -8.534 1.00 85.88 130 LEU A N 1
ATOM 1037 C CA . LEU A 1 130 ? 15.855 -3.454 -8.329 1.00 85.88 130 LEU A CA 1
ATOM 1038 C C . LEU A 1 130 ? 17.079 -3.450 -7.399 1.00 85.88 130 LEU A C 1
ATOM 1040 O O . LEU A 1 130 ? 17.289 -4.404 -6.647 1.00 85.88 130 LEU A O 1
ATOM 1044 N N . HIS A 1 131 ? 17.872 -2.380 -7.448 1.00 85.81 131 HIS A N 1
ATOM 1045 C CA . HIS A 1 131 ? 19.136 -2.241 -6.721 1.00 85.81 131 HIS A CA 1
ATOM 1046 C C . HIS A 1 131 ? 19.080 -1.218 -5.579 1.00 85.81 131 HIS A C 1
ATOM 1048 O O . HIS A 1 131 ? 20.124 -0.776 -5.108 1.00 85.81 131 HIS A O 1
ATOM 1054 N N . TYR A 1 132 ? 17.883 -0.816 -5.145 1.00 85.81 132 TYR A N 1
A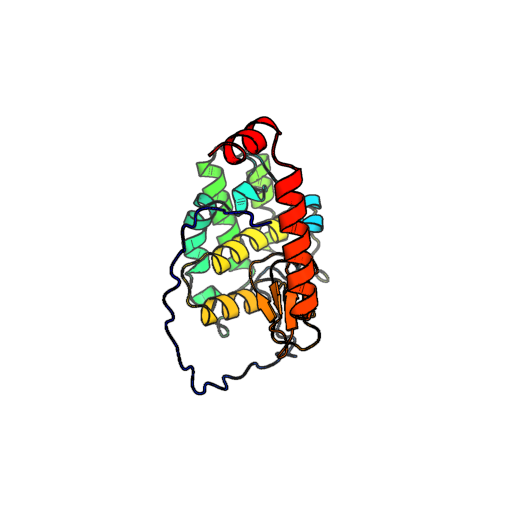TOM 1055 C CA . TYR A 1 132 ? 17.738 0.129 -4.043 1.00 85.81 132 TYR A CA 1
ATOM 1056 C C . TYR A 1 132 ? 18.209 -0.494 -2.719 1.00 85.81 132 TYR A C 1
ATOM 1058 O O . TYR A 1 132 ? 17.779 -1.582 -2.350 1.00 85.81 132 TYR A O 1
ATOM 1066 N N . GLU A 1 133 ? 19.069 0.186 -1.978 1.00 80.75 133 GLU A N 1
ATOM 1067 C CA . GLU A 1 133 ? 19.524 -0.241 -0.654 1.00 80.75 133 GLU A CA 1
ATOM 1068 C C . GLU A 1 133 ? 18.834 0.594 0.419 1.00 80.75 133 GLU A C 1
ATOM 1070 O O . GLU A 1 133 ? 18.075 0.065 1.217 1.00 80.75 133 GLU A O 1
ATOM 1075 N N . ASN A 1 134 ? 19.060 1.910 0.413 1.00 80.81 134 ASN A N 1
ATOM 1076 C CA . ASN A 1 134 ? 18.354 2.872 1.258 1.00 80.81 134 ASN A CA 1
ATOM 1077 C C . ASN A 1 134 ? 18.586 4.309 0.767 1.00 80.81 134 ASN A C 1
ATOM 1079 O O . ASN A 1 134 ? 19.366 4.556 -0.154 1.00 80.81 134 ASN A O 1
ATOM 1083 N N . GLY A 1 135 ? 17.946 5.282 1.421 1.00 74.75 135 GLY A N 1
ATOM 1084 C CA . GLY A 1 135 ? 18.026 6.694 1.037 1.00 74.75 135 GLY A CA 1
ATOM 1085 C C . GLY A 1 135 ? 19.402 7.345 1.217 1.00 74.75 135 GLY A C 1
ATOM 1086 O O . GLY A 1 135 ? 19.610 8.439 0.698 1.00 74.75 135 GLY A O 1
ATOM 1087 N N . GLN A 1 136 ? 20.334 6.706 1.933 1.00 76.56 136 GLN A N 1
ATOM 1088 C CA . GLN A 1 136 ? 21.703 7.201 2.108 1.00 76.56 136 GLN A CA 1
ATOM 1089 C C . GLN A 1 136 ? 22.637 6.711 0.995 1.00 76.56 136 GLN A C 1
ATOM 1091 O O . GLN A 1 136 ? 23.459 7.489 0.511 1.00 76.56 136 GLN A O 1
ATOM 1096 N N . TYR A 1 137 ? 22.505 5.451 0.567 1.00 79.31 137 TYR A N 1
ATOM 1097 C CA . TYR A 1 137 ? 23.406 4.835 -0.420 1.00 79.31 137 TYR A CA 1
ATOM 1098 C C . TYR A 1 137 ? 22.836 4.795 -1.837 1.00 79.31 137 TYR A C 1
ATOM 1100 O O . TYR A 1 137 ? 23.589 4.775 -2.813 1.00 79.31 137 TYR A O 1
ATOM 1108 N N . SER A 1 138 ? 21.514 4.836 -1.983 1.00 84.75 138 SER A N 1
ATOM 1109 C CA . SER A 1 138 ? 20.847 4.717 -3.275 1.00 84.75 138 SER A CA 1
ATOM 1110 C C . SER A 1 138 ? 20.154 6.009 -3.672 1.00 84.75 138 SER A C 1
ATOM 1112 O O . SER A 1 138 ? 19.302 6.554 -2.970 1.00 84.75 138 SER A O 1
ATOM 1114 N N . LYS A 1 139 ? 20.478 6.477 -4.878 1.00 85.50 139 LYS A N 1
ATOM 1115 C CA . LYS A 1 139 ? 19.652 7.468 -5.567 1.00 85.50 139 LYS A CA 1
ATOM 1116 C C . LYS A 1 139 ? 18.376 6.794 -6.057 1.00 85.50 139 LYS A C 1
ATOM 1118 O O . LYS A 1 139 ? 18.402 5.630 -6.449 1.00 85.50 139 LYS A O 1
ATOM 1123 N N . TYR A 1 140 ? 17.290 7.550 -6.099 1.00 89.44 140 TYR A N 1
ATOM 1124 C CA . TYR A 1 140 ? 16.019 7.096 -6.645 1.00 89.44 140 TYR A CA 1
ATOM 1125 C C . TYR A 1 140 ? 15.434 8.159 -7.573 1.00 89.44 140 TYR A C 1
ATOM 1127 O O . TYR A 1 140 ? 15.760 9.345 -7.479 1.00 89.44 140 TYR A O 1
ATOM 1135 N N . THR A 1 141 ? 14.582 7.724 -8.493 1.00 90.06 141 THR A N 1
ATOM 1136 C CA . THR A 1 141 ? 13.829 8.606 -9.389 1.00 90.06 141 THR A CA 1
ATOM 1137 C C . THR A 1 141 ? 12.370 8.697 -8.942 1.00 90.06 141 THR A C 1
ATOM 1139 O O . THR A 1 141 ? 11.917 7.925 -8.093 1.00 90.06 141 THR A O 1
ATOM 1142 N N . ASN A 1 142 ? 11.589 9.593 -9.553 1.00 89.81 142 ASN A N 1
ATOM 1143 C CA . ASN A 1 142 ? 10.136 9.600 -9.348 1.00 89.81 142 ASN A CA 1
ATOM 1144 C C . ASN A 1 142 ? 9.495 8.262 -9.755 1.00 89.81 142 ASN A C 1
ATOM 1146 O O . ASN A 1 142 ? 8.550 7.828 -9.104 1.00 89.81 142 ASN A O 1
ATOM 1150 N N . ARG A 1 143 ? 10.041 7.577 -10.773 1.00 89.00 143 ARG A N 1
ATOM 1151 C CA . ARG A 1 143 ? 9.590 6.238 -11.192 1.00 89.00 143 ARG A CA 1
ATOM 1152 C C . ARG A 1 143 ? 9.868 5.196 -10.117 1.00 89.00 143 ARG A C 1
ATOM 1154 O O . ARG A 1 143 ? 8.971 4.449 -9.748 1.00 89.00 143 ARG A O 1
ATOM 1161 N N . THR A 1 144 ? 11.070 5.223 -9.548 1.00 90.31 144 THR A N 1
ATOM 1162 C CA . THR A 1 144 ? 11.446 4.361 -8.424 1.00 90.31 144 THR A CA 1
ATOM 1163 C C . THR A 1 144 ? 10.471 4.549 -7.265 1.00 90.31 144 THR A C 1
ATOM 1165 O O . THR A 1 144 ? 9.878 3.584 -6.797 1.00 90.31 144 THR A O 1
ATOM 1168 N N . LYS A 1 145 ? 10.225 5.800 -6.849 1.00 90.25 145 LYS A N 1
ATOM 1169 C CA . LYS A 1 145 ? 9.268 6.110 -5.776 1.00 90.25 145 LYS A CA 1
ATOM 1170 C C . LYS A 1 145 ? 7.865 5.586 -6.101 1.00 90.25 145 LYS A C 1
ATOM 1172 O O . LYS A 1 145 ? 7.238 4.968 -5.249 1.00 90.25 145 LYS A O 1
ATOM 1177 N N . LYS A 1 146 ? 7.395 5.785 -7.333 1.00 90.56 146 LYS A N 1
ATOM 1178 C CA . LYS A 1 146 ? 6.100 5.284 -7.807 1.00 90.56 146 LYS A CA 1
ATOM 1179 C C . LYS A 1 146 ? 5.983 3.760 -7.686 1.00 90.56 146 LYS A C 1
ATOM 1181 O O . LYS A 1 146 ? 4.977 3.285 -7.172 1.00 90.56 146 LYS A O 1
ATOM 1186 N N . LEU A 1 147 ? 7.019 3.005 -8.061 1.00 91.12 147 LEU A N 1
ATOM 1187 C CA . LEU A 1 147 ? 7.040 1.544 -7.909 1.00 91.12 147 LEU A CA 1
ATOM 1188 C C . LEU A 1 147 ? 7.007 1.081 -6.452 1.00 91.12 147 LEU A C 1
ATOM 1190 O O . LEU A 1 147 ? 6.330 0.097 -6.151 1.00 91.12 147 LEU A O 1
ATOM 1194 N N . PHE A 1 148 ? 7.693 1.787 -5.548 1.00 91.00 148 PHE A N 1
ATOM 1195 C CA . PHE A 1 148 ? 7.595 1.510 -4.112 1.00 91.00 148 PHE A CA 1
ATOM 1196 C C . PHE A 1 148 ? 6.158 1.689 -3.613 1.00 91.00 148 PHE A C 1
ATOM 1198 O O . PHE A 1 148 ? 5.629 0.805 -2.949 1.00 91.00 148 PHE A O 1
ATOM 1205 N N . TYR A 1 149 ? 5.478 2.771 -3.997 1.00 92.56 149 TYR A N 1
ATOM 1206 C CA . TYR A 1 149 ? 4.072 2.967 -3.632 1.00 92.56 149 TYR A CA 1
ATOM 1207 C C . TYR A 1 149 ? 3.157 1.902 -4.243 1.00 92.56 149 TYR A C 1
ATOM 1209 O O . TYR A 1 149 ? 2.353 1.313 -3.524 1.00 92.56 149 TYR A O 1
ATOM 1217 N N . ALA A 1 150 ? 3.294 1.623 -5.542 1.00 92.69 150 ALA A N 1
ATOM 1218 C CA . ALA A 1 150 ? 2.447 0.661 -6.241 1.00 92.69 150 ALA A CA 1
ATOM 1219 C C . ALA A 1 150 ? 2.584 -0.749 -5.655 1.00 92.69 150 ALA A C 1
ATOM 1221 O O . ALA A 1 150 ? 1.590 -1.373 -5.292 1.00 92.69 150 ALA A O 1
ATOM 1222 N N . THR A 1 151 ? 3.817 -1.220 -5.478 1.00 90.81 151 THR A N 1
ATOM 1223 C CA . THR A 1 151 ? 4.080 -2.531 -4.877 1.00 90.81 151 THR A CA 1
ATOM 1224 C C . THR A 1 151 ? 3.572 -2.584 -3.436 1.00 90.81 151 THR A C 1
ATOM 1226 O O . THR A 1 151 ? 3.004 -3.594 -3.040 1.00 90.81 151 THR A O 1
ATOM 1229 N N . CYS A 1 152 ? 3.700 -1.507 -2.654 1.00 91.31 152 CYS A N 1
ATOM 1230 C CA . CYS A 1 152 ? 3.144 -1.484 -1.302 1.00 91.31 152 CYS A CA 1
ATOM 1231 C C . CYS A 1 152 ? 1.640 -1.608 -1.268 1.00 91.31 152 CYS A C 1
ATOM 1233 O O . CYS A 1 152 ? 1.116 -2.397 -0.490 1.00 91.31 152 CYS A O 1
ATOM 1235 N N . VAL A 1 153 ? 0.945 -0.857 -2.119 1.00 93.12 153 VAL A N 1
ATOM 1236 C CA . VAL A 1 153 ? -0.505 -0.980 -2.233 1.00 93.12 153 VAL A CA 1
ATOM 1237 C C . VAL A 1 153 ? -0.868 -2.415 -2.595 1.00 93.12 153 VAL A C 1
ATOM 1239 O O . VAL 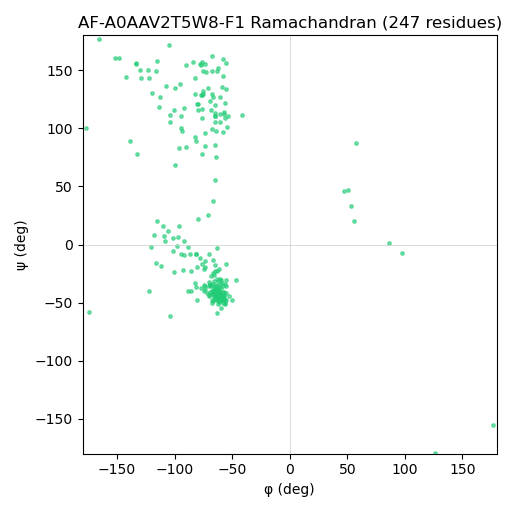A 1 153 ? -1.668 -3.009 -1.884 1.00 93.12 153 VAL A O 1
ATOM 1242 N N . VAL A 1 154 ? -0.239 -2.999 -3.619 1.00 92.56 154 VAL A N 1
ATOM 1243 C CA . VAL A 1 154 ? -0.530 -4.370 -4.068 1.00 92.56 154 VAL A CA 1
ATOM 1244 C C . VAL A 1 154 ? -0.278 -5.388 -2.963 1.00 92.56 154 VAL A C 1
ATOM 1246 O O . VAL A 1 154 ? -1.176 -6.150 -2.622 1.00 92.56 154 VAL A O 1
ATOM 1249 N N . ILE A 1 155 ? 0.918 -5.414 -2.380 1.00 90.19 155 ILE A N 1
ATOM 1250 C CA . ILE A 1 155 ? 1.283 -6.426 -1.385 1.00 90.19 155 ILE A CA 1
ATOM 1251 C C . ILE A 1 155 ? 0.416 -6.288 -0.134 1.00 90.19 155 ILE A C 1
ATOM 1253 O O . ILE A 1 155 ? -0.157 -7.275 0.321 1.00 90.19 155 ILE A O 1
ATOM 1257 N N . CYS A 1 156 ? 0.244 -5.073 0.385 1.00 91.00 156 CYS A N 1
ATOM 1258 C CA . CYS A 1 156 ? -0.562 -4.853 1.582 1.00 91.00 156 CYS A CA 1
ATOM 1259 C C . CYS A 1 156 ? -2.037 -5.154 1.350 1.00 91.00 156 CYS A C 1
ATOM 1261 O O . CYS A 1 156 ? -2.676 -5.770 2.201 1.00 91.00 156 CYS A O 1
ATOM 1263 N N . TRP A 1 157 ? -2.577 -4.746 0.201 1.00 92.88 157 TRP A N 1
ATOM 1264 C CA . TRP A 1 157 ? -3.957 -5.039 -0.169 1.00 92.88 157 TRP A CA 1
ATOM 1265 C C . TRP A 1 157 ? -4.200 -6.540 -0.272 1.00 92.88 157 TRP A C 1
ATOM 1267 O O . TRP A 1 157 ? -5.211 -7.029 0.231 1.00 92.88 157 TRP A O 1
ATOM 1277 N N . ASN A 1 158 ? -3.265 -7.272 -0.874 1.00 91.62 158 ASN A N 1
ATOM 1278 C CA . ASN A 1 158 ? -3.375 -8.716 -0.988 1.00 91.62 158 ASN A CA 1
ATOM 1279 C C . ASN A 1 158 ? -3.275 -9.404 0.368 1.00 91.62 158 ASN A C 1
ATOM 1281 O O . ASN A 1 158 ? -4.166 -10.169 0.700 1.00 91.62 158 ASN A O 1
ATOM 1285 N N . ILE A 1 159 ? -2.295 -9.066 1.210 1.00 90.12 159 ILE A N 1
ATOM 1286 C CA . ILE A 1 159 ? -2.220 -9.618 2.575 1.00 90.12 159 ILE A CA 1
ATOM 1287 C C . ILE A 1 159 ? -3.520 -9.355 3.347 1.00 90.12 159 ILE A C 1
ATOM 1289 O O . ILE A 1 159 ? -4.000 -10.235 4.058 1.00 90.12 159 ILE A O 1
ATOM 1293 N N . PHE A 1 160 ? -4.091 -8.151 3.225 1.00 90.31 160 PHE A N 1
ATOM 1294 C CA . PHE A 1 160 ? -5.305 -7.782 3.949 1.00 90.31 160 PHE A CA 1
ATOM 1295 C C . PHE A 1 160 ? -6.544 -8.565 3.488 1.00 90.31 160 PHE A C 1
ATOM 1297 O O . PHE A 1 160 ? -7.359 -8.947 4.327 1.00 90.31 160 PHE A O 1
ATOM 1304 N N . ASN A 1 161 ? -6.691 -8.787 2.178 1.00 89.44 161 ASN A N 1
ATOM 1305 C CA . ASN A 1 161 ? -7.868 -9.445 1.599 1.00 89.44 161 ASN A CA 1
ATOM 1306 C C . ASN A 1 161 ? -7.710 -10.949 1.387 1.00 89.44 161 ASN A C 1
ATOM 1308 O O . ASN A 1 161 ? -8.691 -11.614 1.053 1.00 89.44 161 ASN A O 1
ATOM 1312 N N . GLU A 1 162 ? -6.508 -11.483 1.569 1.00 83.19 162 GLU A N 1
ATOM 1313 C CA . GLU A 1 162 ? -6.287 -12.918 1.562 1.00 83.19 162 GLU A CA 1
ATOM 1314 C C . GLU A 1 162 ? -7.048 -13.601 2.700 1.00 83.19 162 GLU A C 1
ATOM 1316 O O . GLU A 1 162 ? -7.299 -13.028 3.767 1.00 83.19 162 GLU A O 1
ATOM 1321 N N . GLY A 1 163 ? -7.400 -14.865 2.476 1.00 80.06 163 GLY A N 1
ATOM 1322 C CA . GLY A 1 163 ? -8.191 -15.685 3.400 1.00 80.06 163 GLY A CA 1
ATOM 1323 C C . GLY A 1 163 ? -7.458 -16.111 4.678 1.00 80.06 163 GLY A C 1
ATOM 1324 O O . GLY A 1 163 ? -7.792 -17.152 5.242 1.00 80.06 163 GLY A O 1
ATOM 1325 N N . PHE A 1 164 ? -6.448 -15.359 5.122 1.00 84.38 164 PHE A N 1
ATOM 1326 C CA . PHE A 1 164 ? -5.649 -15.670 6.303 1.00 84.38 164 PHE A CA 1
ATOM 1327 C C . PHE A 1 164 ? -6.458 -15.552 7.599 1.00 84.38 164 PHE A C 1
ATOM 1329 O O . PHE A 1 164 ? -7.345 -14.705 7.744 1.00 84.38 164 PHE A O 1
ATOM 1336 N N . GLU A 1 165 ? -6.087 -16.368 8.588 1.00 88.06 165 GLU A N 1
ATOM 1337 C CA . GLU A 1 165 ? -6.519 -16.152 9.967 1.00 88.06 165 GLU A CA 1
ATOM 1338 C C . GLU A 1 165 ? -6.072 -14.764 10.453 1.00 88.06 165 GLU A C 1
ATOM 1340 O O . GLU A 1 165 ? -4.994 -14.284 10.095 1.00 88.06 165 GLU A O 1
ATOM 1345 N N . GLU A 1 166 ? -6.888 -14.121 11.292 1.00 83.56 166 GLU A N 1
ATOM 1346 C CA . GLU A 1 166 ? -6.682 -12.732 11.734 1.00 83.56 166 GLU A CA 1
ATOM 1347 C C . GLU A 1 166 ? -5.284 -12.493 12.320 1.00 83.56 166 GLU A C 1
ATOM 1349 O O . GLU A 1 166 ? -4.617 -11.539 11.930 1.00 83.56 166 GLU A O 1
ATOM 1354 N N . ALA A 1 167 ? -4.795 -13.406 13.163 1.00 82.50 167 ALA A N 1
ATOM 1355 C CA . ALA A 1 167 ? -3.470 -13.293 13.766 1.00 82.50 167 ALA A CA 1
ATOM 1356 C C . ALA A 1 167 ? -2.325 -13.361 12.736 1.00 82.50 167 ALA A C 1
ATOM 1358 O O . ALA A 1 167 ? -1.340 -12.632 12.859 1.00 82.50 167 ALA A O 1
ATOM 1359 N N . GLU A 1 168 ? -2.445 -14.211 11.711 1.00 84.06 168 GLU A N 1
ATOM 1360 C CA . GLU A 1 168 ? -1.422 -14.333 10.666 1.00 84.06 168 GLU A CA 1
ATOM 1361 C C . GLU A 1 168 ? -1.456 -13.136 9.714 1.00 84.06 168 GLU A C 1
ATOM 1363 O O . GLU A 1 168 ? -0.403 -12.602 9.359 1.00 84.06 168 GLU A O 1
ATOM 1368 N N . ARG A 1 169 ? -2.654 -12.659 9.353 1.00 87.00 169 ARG A N 1
ATOM 1369 C CA . ARG A 1 169 ? -2.821 -11.420 8.583 1.00 87.00 169 ARG A CA 1
ATOM 1370 C C . ARG A 1 169 ? -2.157 -10.247 9.297 1.00 87.00 169 ARG A C 1
ATOM 1372 O O . ARG A 1 169 ? -1.353 -9.543 8.688 1.00 87.00 169 ARG A O 1
ATOM 1379 N N . ASP A 1 170 ? -2.449 -10.060 10.581 1.00 80.88 170 ASP A N 1
ATOM 1380 C CA . ASP A 1 170 ? -1.905 -8.954 11.369 1.00 80.88 170 ASP A CA 1
ATOM 1381 C C . ASP A 1 170 ? -0.379 -9.052 11.497 1.00 80.88 170 ASP A C 1
ATOM 1383 O O . ASP A 1 170 ? 0.316 -8.049 11.321 1.00 80.88 170 ASP A O 1
ATOM 1387 N N . ARG A 1 171 ? 0.162 -10.263 11.706 1.00 81.94 171 ARG A N 1
ATOM 1388 C CA . ARG A 1 171 ? 1.614 -10.513 11.717 1.00 81.94 171 ARG A CA 1
ATOM 1389 C C . ARG A 1 171 ? 2.267 -10.109 10.394 1.00 81.94 171 ARG A C 1
ATOM 1391 O O . ARG A 1 171 ? 3.282 -9.414 10.398 1.00 81.94 171 ARG A O 1
ATOM 1398 N N . ARG A 1 172 ? 1.697 -10.517 9.258 1.00 83.25 172 ARG A N 1
ATOM 1399 C CA . ARG A 1 172 ? 2.228 -10.192 7.922 1.00 83.25 172 ARG A CA 1
ATOM 1400 C C . ARG A 1 172 ? 2.120 -8.702 7.609 1.00 83.25 172 ARG A C 1
ATOM 1402 O O . ARG A 1 172 ? 3.080 -8.116 7.114 1.00 83.25 172 ARG A O 1
ATOM 1409 N N . LEU A 1 173 ? 0.998 -8.063 7.938 1.00 84.31 173 LEU A N 1
ATOM 1410 C CA . LEU A 1 173 ? 0.854 -6.614 7.785 1.00 84.31 173 LEU A CA 1
ATOM 1411 C C . LEU A 1 173 ? 1.881 -5.864 8.639 1.00 84.31 173 LEU A C 1
ATOM 1413 O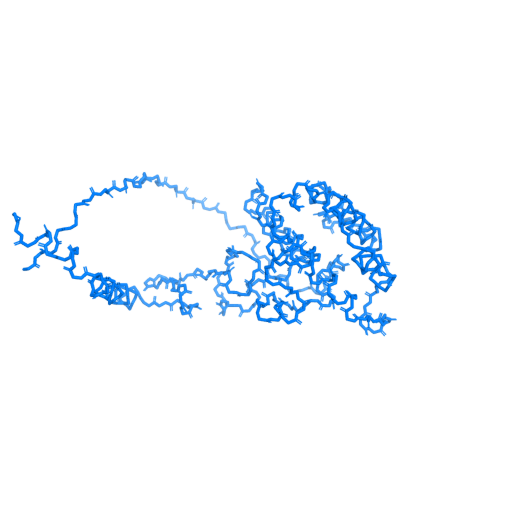 O . LEU A 1 173 ? 2.500 -4.928 8.145 1.00 84.31 173 LEU A O 1
ATOM 1417 N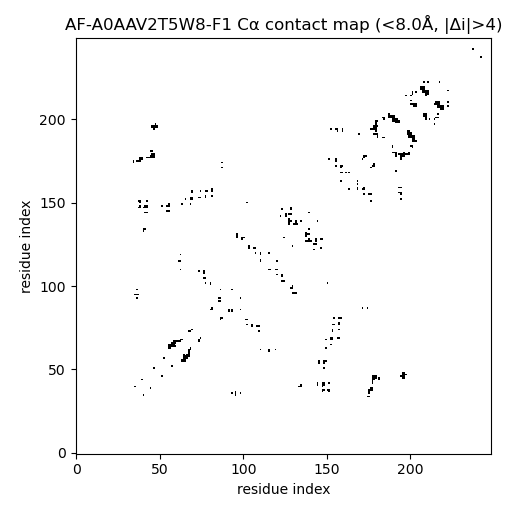 N . ALA A 1 174 ? 2.121 -6.289 9.881 1.00 79.44 174 ALA A N 1
ATOM 1418 C CA . ALA A 1 174 ? 3.122 -5.663 10.744 1.00 79.44 174 ALA A CA 1
ATOM 1419 C C . ALA A 1 174 ? 4.554 -5.779 10.190 1.00 79.44 174 ALA A C 1
ATOM 1421 O O . ALA A 1 174 ? 5.340 -4.846 10.344 1.00 79.44 174 ALA A O 1
ATOM 1422 N N . LEU A 1 175 ? 4.884 -6.892 9.528 1.00 78.44 175 LEU A N 1
ATOM 1423 C CA . LEU A 1 175 ? 6.212 -7.128 8.952 1.00 78.44 175 LEU A CA 1
ATOM 1424 C C . LEU A 1 175 ? 6.458 -6.364 7.646 1.00 78.44 175 LEU A C 1
ATOM 1426 O O . LEU A 1 175 ? 7.581 -5.916 7.411 1.00 78.44 175 LEU A O 1
ATOM 1430 N N . HIS A 1 176 ? 5.438 -6.232 6.792 1.00 80.25 176 HIS A N 1
ATOM 1431 C CA . HIS A 1 176 ? 5.624 -5.788 5.404 1.00 80.25 176 HIS A CA 1
ATOM 1432 C C . HIS A 1 176 ? 4.954 -4.460 5.063 1.00 80.25 176 HIS A C 1
ATOM 1434 O O . HIS A 1 176 ? 5.291 -3.867 4.039 1.00 80.25 176 HIS A O 1
ATOM 1440 N N . CYS A 1 177 ? 4.022 -3.981 5.888 1.00 86.06 177 CYS A N 1
ATOM 1441 C CA . CYS A 1 177 ? 3.151 -2.867 5.542 1.00 86.06 177 CYS A CA 1
ATOM 1442 C C . CYS A 1 177 ? 3.249 -1.706 6.531 1.00 86.06 177 CYS A C 1
ATOM 1444 O O . CYS A 1 177 ? 3.334 -1.913 7.744 1.00 86.06 177 CYS A O 1
ATOM 1446 N N . PRO A 1 178 ? 3.165 -0.454 6.047 1.00 87.00 178 PRO A N 1
ATOM 1447 C CA . PRO A 1 178 ? 2.953 0.688 6.918 1.00 87.00 178 PRO A CA 1
ATOM 1448 C C . PRO A 1 178 ? 1.619 0.515 7.647 1.00 87.00 178 PRO A C 1
ATOM 1450 O O . PRO A 1 178 ? 0.552 0.539 7.037 1.00 87.00 178 PRO A O 1
ATOM 1453 N N . THR A 1 179 ? 1.674 0.309 8.960 1.00 82.06 179 THR A N 1
ATOM 1454 C CA . THR A 1 179 ? 0.468 0.048 9.746 1.00 82.06 179 THR A CA 1
ATOM 1455 C C . THR A 1 179 ? -0.325 1.336 10.003 1.00 82.06 179 THR A C 1
ATOM 1457 O O . THR A 1 179 ? 0.229 2.312 10.531 1.00 82.06 179 THR A O 1
ATOM 1460 N N . PRO A 1 180 ? -1.643 1.362 9.720 1.00 86.19 180 PRO A N 1
ATOM 1461 C CA . PRO A 1 180 ? -2.477 2.515 10.057 1.00 86.19 180 PRO A CA 1
ATOM 1462 C C . PRO A 1 180 ? -2.551 2.747 11.573 1.00 86.19 180 PRO A C 1
ATOM 1464 O O . PRO A 1 180 ? -2.730 3.882 12.019 1.00 86.19 180 PRO A O 1
ATOM 1467 N N . CYS A 1 181 ? -2.299 1.704 12.369 1.00 84.88 181 CYS A N 1
ATOM 1468 C CA . CYS A 1 181 ? -2.338 1.738 13.825 1.00 84.88 181 CYS A CA 1
ATOM 1469 C C . CYS A 1 181 ? -1.170 2.467 14.498 1.00 84.88 181 CYS A C 1
ATOM 1471 O O . CYS A 1 181 ? -1.270 2.804 15.682 1.00 84.88 181 CYS A O 1
ATOM 1473 N N . LYS A 1 182 ? -0.072 2.757 13.785 1.00 81.25 182 LYS A N 1
ATOM 1474 C CA . LYS A 1 182 ? 1.109 3.404 14.380 1.00 81.25 182 LYS A CA 1
ATOM 1475 C C . LYS A 1 182 ? 0.734 4.738 15.034 1.00 81.25 182 LYS A C 1
ATOM 1477 O O . LYS A 1 182 ? 0.343 5.682 14.348 1.00 81.25 182 LYS A O 1
ATOM 1482 N N . ASN A 1 183 ? 0.845 4.830 16.360 1.00 81.81 183 ASN A N 1
ATOM 1483 C CA . ASN A 1 183 ? 0.478 6.008 17.163 1.00 81.81 183 ASN A CA 1
ATOM 1484 C C . ASN A 1 183 ? -0.975 6.498 16.982 1.00 81.81 183 ASN A C 1
ATOM 1486 O O . ASN A 1 183 ? -1.262 7.660 17.254 1.00 81.81 183 ASN A O 1
ATOM 1490 N N . ALA A 1 184 ? -1.891 5.656 16.494 1.00 85.19 184 ALA A N 1
ATOM 1491 C CA . ALA A 1 184 ? -3.256 6.080 16.177 1.00 85.19 184 ALA A CA 1
ATOM 1492 C C . ALA A 1 184 ? -4.168 6.137 17.415 1.00 85.19 184 ALA A C 1
ATOM 1494 O O . ALA A 1 184 ? -4.983 7.042 17.547 1.00 85.19 184 ALA A O 1
ATOM 1495 N N . CYS A 1 185 ? -3.987 5.202 18.353 1.00 87.31 185 CYS A N 1
ATOM 1496 C CA . CYS A 1 185 ? -4.924 4.976 19.456 1.00 87.31 185 CYS A CA 1
ATOM 1497 C C . CYS A 1 185 ? -4.461 5.480 20.832 1.00 87.31 185 CYS A C 1
ATOM 1499 O O . CYS A 1 185 ? -5.071 5.131 21.840 1.00 87.31 185 CYS A O 1
ATOM 1501 N N . GLY A 1 186 ? -3.384 6.273 20.909 1.00 83.38 186 GLY A N 1
ATOM 1502 C CA . GLY A 1 186 ? -2.954 6.917 22.162 1.00 83.38 186 GLY A CA 1
ATOM 1503 C C . GLY A 1 186 ? -2.762 5.962 23.354 1.00 83.38 186 GLY A C 1
ATOM 1504 O O . GLY A 1 186 ? -3.046 6.343 24.484 1.00 83.38 186 GLY A O 1
ATOM 1505 N N . GLY A 1 187 ? -2.331 4.719 23.104 1.00 78.75 187 GLY A N 1
ATOM 1506 C CA . GLY A 1 187 ? -2.143 3.678 24.125 1.00 78.75 187 GLY A CA 1
ATOM 1507 C C . GLY A 1 187 ? -3.297 2.676 24.270 1.00 78.75 187 GLY A C 1
ATOM 1508 O O . GLY A 1 187 ? -3.138 1.681 24.972 1.00 78.75 187 GLY A O 1
ATOM 1509 N N . LEU A 1 188 ? -4.436 2.884 23.599 1.00 85.06 188 LEU A N 1
ATOM 1510 C CA . LEU A 1 188 ? -5.472 1.854 23.463 1.00 85.06 188 LEU A CA 1
ATOM 1511 C C . LEU A 1 188 ? -5.059 0.793 22.434 1.00 85.06 188 LEU A C 1
ATOM 1513 O O . LEU A 1 188 ? -4.268 1.063 21.526 1.00 85.06 188 LEU A O 1
ATOM 1517 N N . LEU A 1 189 ? -5.648 -0.401 22.550 1.00 87.88 189 LEU A N 1
ATOM 1518 C CA . LEU A 1 189 ? -5.502 -1.450 21.544 1.00 87.88 189 LEU A CA 1
ATOM 1519 C C . LEU A 1 189 ? -6.056 -0.948 20.203 1.00 87.88 189 LEU A C 1
ATOM 1521 O O . LEU A 1 189 ? -7.197 -0.491 20.133 1.00 87.88 189 LEU A O 1
ATOM 1525 N N . CYS A 1 190 ? -5.240 -1.035 19.155 1.00 87.38 190 CYS A N 1
ATOM 1526 C CA . CYS A 1 190 ? -5.606 -0.662 17.796 1.00 87.38 190 CYS A CA 1
ATOM 1527 C C . CYS A 1 190 ? -5.781 -1.907 16.937 1.00 87.38 190 CYS A C 1
ATOM 1529 O O . CYS A 1 190 ? -4.948 -2.808 16.996 1.00 87.38 190 CYS A O 1
ATOM 1531 N N . LEU A 1 191 ? -6.833 -1.928 16.126 1.00 86.31 191 LEU A N 1
ATOM 1532 C CA . LEU A 1 191 ? -7.111 -2.986 15.162 1.00 86.31 191 LEU A CA 1
ATOM 1533 C C . LEU A 1 191 ? -7.135 -2.373 13.760 1.00 86.31 191 LEU A C 1
ATOM 1535 O O . LEU A 1 191 ? -7.802 -1.358 13.541 1.00 86.31 191 LEU A O 1
ATOM 1539 N N . SER A 1 192 ? -6.407 -2.980 12.823 1.00 86.12 192 SER A N 1
ATOM 1540 C CA . SER A 1 192 ? -6.386 -2.543 11.425 1.00 86.12 192 SER A CA 1
ATOM 1541 C C . SER A 1 192 ? -7.673 -2.982 10.729 1.00 86.12 192 SER A C 1
ATOM 1543 O O . SER A 1 192 ? -8.035 -4.153 10.778 1.00 86.12 192 SER A O 1
ATOM 1545 N N . GLU A 1 193 ? -8.359 -2.060 10.060 1.00 88.75 193 GLU A N 1
ATOM 1546 C CA . GLU A 1 193 ? -9.552 -2.350 9.243 1.00 88.75 193 GLU A CA 1
ATOM 1547 C C . GLU A 1 193 ? -9.264 -2.208 7.739 1.00 88.75 193 GLU A C 1
ATOM 1549 O O . GLU A 1 193 ? -10.168 -2.258 6.908 1.00 88.75 193 GLU A O 1
ATOM 1554 N N . GLY A 1 194 ? -7.996 -2.007 7.387 1.00 90.38 194 GLY A N 1
ATOM 1555 C CA . GLY A 1 194 ? -7.511 -1.894 6.021 1.00 90.38 194 GLY A CA 1
ATOM 1556 C C . GLY A 1 194 ? -6.019 -1.585 5.996 1.00 90.38 194 GLY A C 1
ATOM 1557 O O . GLY A 1 194 ? -5.297 -1.894 6.946 1.00 90.38 194 GLY A O 1
ATOM 1558 N N . ILE A 1 195 ? -5.569 -0.965 4.907 1.00 91.44 195 ILE A N 1
ATOM 1559 C CA . ILE A 1 195 ? -4.153 -0.645 4.666 1.00 91.44 195 ILE A CA 1
ATOM 1560 C C . ILE A 1 195 ? -3.868 0.860 4.703 1.00 91.44 195 ILE A C 1
ATOM 1562 O O . ILE A 1 195 ? -2.719 1.264 4.858 1.00 91.44 195 ILE A O 1
ATOM 1566 N N . PHE A 1 196 ? -4.896 1.704 4.569 1.00 92.12 196 PHE A N 1
ATOM 1567 C CA . PHE A 1 196 ? -4.745 3.159 4.542 1.00 92.12 196 PHE A CA 1
ATOM 1568 C C . PHE A 1 196 ? -4.835 3.775 5.937 1.00 92.12 196 PHE A C 1
ATOM 1570 O O . PHE A 1 196 ? -5.516 3.261 6.819 1.00 92.12 196 PHE A O 1
ATOM 1577 N N . GLN A 1 197 ? -4.208 4.940 6.114 1.00 89.81 197 GLN A N 1
ATOM 1578 C CA . GLN A 1 197 ? -4.042 5.661 7.384 1.00 89.81 197 GLN A CA 1
ATOM 1579 C C . GLN A 1 197 ? -5.310 5.795 8.246 1.00 89.81 197 GLN A C 1
ATOM 1581 O O . GLN A 1 197 ? -5.200 5.854 9.467 1.00 89.81 197 GLN A O 1
ATOM 1586 N N . HIS A 1 198 ? -6.493 5.863 7.633 1.00 87.81 198 HIS A N 1
ATOM 1587 C CA . HIS A 1 198 ? -7.780 6.051 8.314 1.00 87.81 198 HIS A CA 1
ATOM 1588 C C . HIS A 1 198 ? -8.602 4.762 8.466 1.00 87.81 198 HIS A C 1
ATOM 1590 O O . HIS A 1 198 ? -9.743 4.817 8.919 1.00 87.81 198 HIS A O 1
ATOM 1596 N N . GLN A 1 199 ? -8.046 3.612 8.087 1.00 90.75 199 GLN A N 1
ATOM 1597 C CA . GLN A 1 199 ? -8.695 2.303 8.160 1.00 90.75 199 GLN A CA 1
ATOM 1598 C C . GLN A 1 199 ? -8.216 1.550 9.401 1.00 90.75 199 GLN A C 1
ATOM 1600 O O . GLN A 1 199 ? -7.482 0.566 9.324 1.00 90.75 199 GLN A O 1
ATOM 1605 N N . TYR A 1 200 ? -8.603 2.057 10.564 1.00 89.75 200 TYR A N 1
ATOM 1606 C CA . TYR A 1 200 ? -8.325 1.440 11.852 1.00 89.75 200 TYR A CA 1
ATOM 1607 C C . TYR A 1 200 ? -9.459 1.734 12.830 1.00 89.75 200 TYR A C 1
ATOM 1609 O O . TYR A 1 200 ? -10.190 2.719 12.683 1.00 89.75 200 TYR A O 1
ATOM 1617 N N . ARG A 1 201 ? -9.541 0.917 13.879 1.00 91.62 201 ARG A N 1
ATOM 1618 C CA . ARG A 1 201 ? -10.386 1.174 15.044 1.00 91.62 201 ARG A CA 1
ATOM 1619 C C . ARG A 1 201 ? -9.601 1.035 16.337 1.00 91.62 201 ARG A C 1
ATOM 1621 O O . ARG A 1 201 ? -8.761 0.147 16.474 1.00 91.62 201 ARG A O 1
ATOM 1628 N N . CYS A 1 202 ? -9.913 1.884 17.308 1.00 91.88 202 CYS A N 1
ATOM 1629 C CA . CYS A 1 202 ? -9.410 1.733 18.668 1.00 91.88 202 CYS A CA 1
ATOM 1630 C C . CYS A 1 202 ? -10.432 0.989 19.526 1.00 91.88 202 CYS A C 1
ATOM 1632 O O . CYS A 1 202 ? -11.631 1.271 19.475 1.00 91.88 202 CYS A O 1
ATOM 1634 N N . VAL A 1 203 ? -9.959 0.062 20.354 1.00 92.38 203 VAL A N 1
ATOM 1635 C CA . VAL A 1 203 ? -10.788 -0.584 21.371 1.00 92.38 203 VAL A CA 1
ATOM 1636 C C . VAL A 1 203 ? -10.977 0.394 22.524 1.00 92.38 203 VAL A C 1
ATOM 1638 O O . VAL A 1 203 ? -10.042 0.710 23.260 1.00 92.38 203 VAL A O 1
ATOM 1641 N N . CYS A 1 204 ? -12.198 0.901 22.648 1.00 92.88 204 CYS A N 1
ATOM 1642 C CA . CYS A 1 204 ? -12.546 1.914 23.631 1.00 92.88 204 CYS A CA 1
ATOM 1643 C C . CYS A 1 204 ? -12.727 1.329 25.037 1.00 92.88 204 CYS A C 1
ATOM 1645 O O . CYS A 1 204 ? -13.050 0.154 25.221 1.00 92.88 204 CYS A O 1
ATOM 1647 N N . GLN A 1 205 ? -12.532 2.179 26.046 1.00 92.56 205 GLN A N 1
ATOM 1648 C CA . GLN A 1 205 ? -12.846 1.838 27.432 1.00 92.56 205 GLN A CA 1
ATOM 1649 C C . GLN A 1 205 ? -14.362 1.691 27.631 1.00 92.56 205 GLN A C 1
ATOM 1651 O O . GLN A 1 205 ? -15.165 2.177 26.838 1.00 92.56 205 GLN A O 1
ATOM 1656 N N . LYS A 1 206 ? -14.765 1.042 28.728 1.00 92.69 206 LYS A N 1
ATOM 1657 C CA . LYS A 1 206 ? -16.182 0.842 29.061 1.00 92.69 206 LYS A CA 1
ATOM 1658 C C . LYS A 1 206 ? -16.941 2.179 29.123 1.00 92.69 206 LYS A C 1
ATOM 1660 O O . LYS A 1 206 ? -16.480 3.111 29.777 1.00 92.69 206 LYS A O 1
ATOM 1665 N N . GLY A 1 207 ? -18.119 2.234 28.496 1.00 92.06 207 GLY A N 1
ATOM 1666 C CA . GLY A 1 207 ? -18.952 3.442 28.392 1.00 92.06 207 GLY A CA 1
ATOM 1667 C C . GLY A 1 207 ? -18.592 4.357 27.216 1.00 92.06 207 GLY A C 1
ATOM 1668 O O . GLY A 1 207 ? -19.207 5.411 27.046 1.00 92.06 207 GLY A O 1
ATOM 1669 N N . TYR A 1 208 ? -17.606 3.960 26.408 1.00 94.25 208 TYR A N 1
ATOM 1670 C CA . TYR A 1 208 ? -17.214 4.641 25.184 1.00 94.25 208 TYR A CA 1
ATOM 1671 C C . TYR A 1 208 ? -17.294 3.687 24.000 1.00 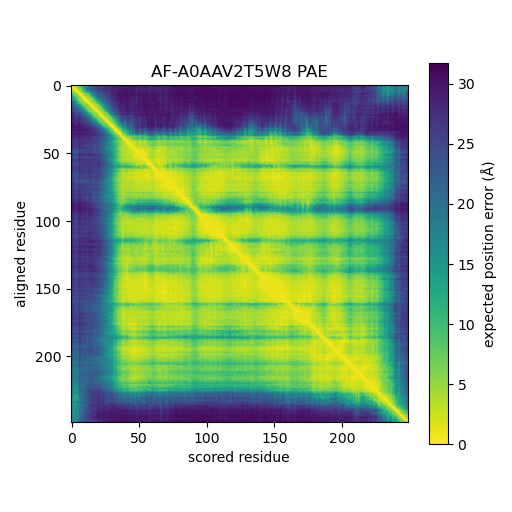94.25 208 TYR A C 1
ATOM 1673 O O . TYR A 1 208 ? -17.038 2.489 24.114 1.00 94.25 208 TYR A O 1
ATOM 1681 N N . GLU A 1 209 ? -17.576 4.250 22.835 1.00 93.56 209 GLU A N 1
ATOM 1682 C CA . GLU A 1 209 ? -17.601 3.532 21.574 1.00 93.56 209 GLU A CA 1
ATOM 1683 C C . GLU A 1 209 ? -16.777 4.260 20.518 1.00 93.56 209 GLU A C 1
ATOM 1685 O O . GLU A 1 209 ? -16.666 5.487 20.518 1.00 93.56 209 GLU A O 1
ATOM 1690 N N . TRP A 1 210 ? -16.219 3.488 19.589 1.00 92.75 210 TRP A N 1
ATOM 1691 C CA . TRP A 1 210 ? -15.515 4.030 18.435 1.00 92.75 210 TRP A CA 1
ATOM 1692 C C . TRP A 1 210 ? -16.504 4.760 17.517 1.00 92.75 210 TRP A C 1
ATOM 1694 O O . TRP A 1 210 ? -17.530 4.188 17.122 1.00 92.75 210 TRP A O 1
ATOM 1704 N N . ASP A 1 211 ? -16.202 6.017 17.186 1.00 90.62 211 ASP A N 1
ATOM 1705 C CA . ASP A 1 211 ? -16.870 6.790 16.138 1.00 90.62 211 ASP A CA 1
ATOM 1706 C C . ASP A 1 211 ? -15.955 6.848 14.910 1.00 90.62 211 ASP A C 1
ATOM 1708 O O . ASP A 1 211 ? -14.898 7.480 14.930 1.00 90.62 211 ASP A O 1
ATOM 1712 N N . VAL A 1 212 ? -16.381 6.176 13.839 1.00 85.88 212 VAL A N 1
ATOM 1713 C CA . VAL A 1 212 ? -15.618 6.027 12.590 1.00 85.88 212 VAL A CA 1
ATOM 1714 C C . VAL A 1 212 ? -15.432 7.359 11.855 1.00 85.88 212 VAL A C 1
ATOM 1716 O O . VAL A 1 212 ? -14.464 7.510 11.120 1.00 85.88 212 VAL A O 1
ATOM 1719 N N . GLU A 1 213 ? -16.321 8.340 12.037 1.00 84.88 213 GLU A N 1
ATOM 1720 C CA . GLU A 1 213 ? -16.174 9.643 11.370 1.00 84.88 213 GLU A CA 1
ATOM 1721 C C . GLU A 1 213 ? -15.213 10.572 12.098 1.00 84.88 213 GLU A C 1
ATOM 1723 O O . GLU A 1 213 ? -14.575 11.414 11.473 1.00 84.88 213 GLU A O 1
ATOM 1728 N N . LEU A 1 214 ? -15.166 10.470 13.425 1.00 88.12 214 LEU A N 1
ATOM 1729 C CA . LEU A 1 214 ? -14.278 11.289 14.244 1.00 88.12 214 LEU A CA 1
ATOM 1730 C C . LEU A 1 214 ? -12.926 10.619 14.497 1.00 88.12 214 LEU A C 1
ATOM 1732 O O . LEU A 1 214 ? -12.050 11.258 15.077 1.00 88.12 214 LEU A O 1
ATOM 1736 N N . HIS A 1 215 ? -12.780 9.345 14.117 1.00 88.19 215 HIS A N 1
ATOM 1737 C CA . HIS A 1 215 ? -11.629 8.498 14.433 1.00 88.19 215 HIS A CA 1
ATOM 1738 C C . HIS A 1 215 ? -11.238 8.591 15.913 1.00 88.19 215 HIS A C 1
ATOM 1740 O O . HIS A 1 215 ? -10.071 8.767 16.261 1.00 88.19 215 HIS A O 1
ATOM 1746 N N . THR A 1 216 ? -12.232 8.515 16.804 1.00 91.25 216 THR A N 1
ATOM 1747 C CA . THR A 1 216 ? -12.012 8.626 18.250 1.00 91.25 216 THR A CA 1
ATOM 1748 C C . THR A 1 216 ? -13.055 7.861 19.058 1.00 91.25 216 THR A C 1
ATOM 1750 O O . THR A 1 216 ? -14.146 7.550 18.576 1.00 91.25 216 THR A O 1
ATOM 1753 N N . CYS A 1 217 ? -12.724 7.576 20.314 1.00 92.06 217 CYS A N 1
ATOM 1754 C CA . CYS A 1 217 ? -13.666 7.028 21.280 1.00 92.06 217 CYS A CA 1
ATOM 1755 C C . CYS A 1 217 ? -14.547 8.151 21.840 1.00 92.06 217 CYS A C 1
ATOM 1757 O O . CYS A 1 217 ? -14.051 9.100 22.448 1.00 92.06 217 CYS A O 1
ATOM 1759 N N . VAL A 1 218 ? -15.860 8.027 21.669 1.00 93.94 218 VAL A N 1
ATOM 1760 C CA . VAL A 1 218 ? -16.866 8.966 22.188 1.00 93.94 218 VAL A CA 1
ATOM 1761 C C . VAL A 1 218 ? -17.756 8.275 23.213 1.00 93.94 218 VAL A C 1
ATOM 1763 O O . VAL A 1 218 ? -17.863 7.052 23.202 1.00 93.94 218 VAL A O 1
ATOM 1766 N N . SER A 1 219 ? -18.402 9.034 24.102 1.00 95.25 219 SER A N 1
ATOM 1767 C CA . SER A 1 219 ? -19.357 8.432 25.038 1.00 95.25 219 SER A CA 1
ATOM 1768 C C . SER A 1 219 ? -20.537 7.814 24.281 1.00 95.25 219 SER A C 1
ATOM 1770 O O . SER A 1 219 ? -20.937 8.305 23.217 1.00 95.25 219 SER A O 1
ATOM 1772 N N . GLU A 1 220 ? -21.118 6.750 24.832 1.00 92.94 220 GLU A N 1
ATOM 1773 C CA . GLU A 1 220 ? -22.288 6.094 24.236 1.00 92.94 220 GLU A CA 1
ATOM 1774 C C . GLU A 1 220 ? -23.457 7.070 24.007 1.00 92.94 220 GLU A C 1
ATOM 1776 O O . GLU A 1 220 ? -24.173 6.970 23.009 1.00 92.94 220 GLU A O 1
ATOM 1781 N N . GLU A 1 221 ? -23.659 8.046 24.898 1.00 90.25 221 GLU A N 1
ATOM 1782 C CA . GLU A 1 221 ? -24.695 9.073 24.741 1.00 90.25 221 GLU A CA 1
ATOM 1783 C C . GLU A 1 221 ? -24.415 9.982 23.545 1.00 90.25 221 GLU A C 1
ATOM 1785 O O . GLU A 1 221 ? -25.324 10.272 22.762 1.00 90.25 221 GLU A O 1
ATOM 1790 N N . LEU A 1 222 ? -23.162 10.412 23.374 1.00 89.75 222 LEU A N 1
ATOM 1791 C CA . LEU A 1 222 ? -22.775 11.274 22.261 1.00 89.75 222 LEU A CA 1
ATOM 1792 C C . LEU A 1 222 ? -22.932 10.546 20.923 1.00 89.75 222 LEU A C 1
ATOM 1794 O O . LEU A 1 222 ? -23.421 11.139 19.957 1.00 89.75 222 LEU A O 1
ATOM 1798 N N . LYS A 1 223 ? -22.586 9.257 20.873 1.00 87.88 223 LYS A N 1
ATOM 1799 C CA . LYS A 1 223 ? -22.777 8.434 19.677 1.00 87.88 223 LYS A CA 1
ATOM 1800 C C . LYS A 1 223 ? -24.254 8.307 19.306 1.00 87.88 223 LYS A C 1
ATOM 1802 O O . LYS A 1 223 ? -24.624 8.613 18.173 1.00 87.88 223 LYS A O 1
ATOM 1807 N N . LYS A 1 224 ? -25.117 7.992 20.280 1.00 86.38 224 LYS A N 1
ATOM 1808 C CA . LYS A 1 224 ? -26.580 7.918 20.085 1.00 86.38 224 LYS A CA 1
ATOM 1809 C C . LYS A 1 224 ? -27.164 9.233 19.570 1.00 86.38 224 LYS A C 1
ATOM 1811 O O . LYS A 1 224 ? -28.020 9.222 18.687 1.00 86.38 224 LYS A O 1
ATOM 1816 N N . LEU A 1 225 ? -26.698 10.374 20.083 1.00 86.25 225 LEU A N 1
ATOM 1817 C CA . LEU A 1 225 ? -27.128 11.690 19.598 1.00 86.25 225 LEU A CA 1
ATOM 1818 C C . LEU A 1 225 ? -26.711 11.928 18.141 1.00 86.25 225 LEU A C 1
ATOM 1820 O O . LEU A 1 225 ? -27.530 12.377 17.339 1.00 86.25 225 LEU A O 1
ATOM 1824 N N . ARG A 1 226 ? -25.466 11.604 17.776 1.00 84.06 226 ARG A N 1
ATOM 1825 C CA . ARG A 1 226 ? -24.947 11.777 16.407 1.00 84.06 226 ARG A CA 1
ATOM 1826 C C . ARG A 1 226 ? -25.678 10.885 15.405 1.00 84.06 226 ARG A C 1
ATOM 1828 O O . ARG A 1 226 ? -26.092 11.364 14.348 1.00 84.06 226 ARG A O 1
ATOM 1835 N N . GLU A 1 227 ? -25.908 9.625 15.755 1.00 81.19 227 GLU A N 1
ATOM 1836 C CA . GLU A 1 227 ? -26.676 8.686 14.932 1.00 81.19 227 GLU A CA 1
ATOM 1837 C C . GLU A 1 227 ? -28.144 9.117 14.794 1.00 81.19 227 GLU A C 1
ATOM 1839 O O . GLU A 1 227 ? -28.693 9.110 13.690 1.00 81.19 227 GLU A O 1
ATOM 1844 N N . GLY A 1 228 ? -28.764 9.591 15.880 1.00 75.06 228 GLY A N 1
ATOM 1845 C CA . GLY A 1 228 ? -30.131 10.118 15.868 1.00 75.06 228 GLY A CA 1
ATOM 1846 C C . GLY A 1 228 ? -30.293 11.361 14.986 1.00 75.06 228 GLY A C 1
ATOM 1847 O O . GLY A 1 228 ? -31.253 11.457 14.219 1.00 75.06 228 GLY A O 1
ATOM 1848 N N . VAL A 1 229 ? -29.337 12.294 15.023 1.00 70.38 229 VAL A N 1
ATOM 1849 C CA . VAL A 1 229 ? -29.332 13.476 14.142 1.00 70.38 229 VAL A CA 1
ATOM 1850 C C . VAL A 1 229 ? -29.145 13.072 12.679 1.00 70.38 229 VAL A C 1
ATOM 1852 O O . VAL A 1 229 ? -29.846 13.600 11.812 1.00 70.38 229 VAL A O 1
ATOM 1855 N N . ARG A 1 230 ? -28.269 12.102 12.376 1.00 66.06 230 ARG A N 1
ATOM 1856 C CA . ARG A 1 230 ? -28.138 11.575 11.006 1.00 66.06 230 ARG A CA 1
ATOM 1857 C C . ARG A 1 230 ? -29.427 10.940 10.510 1.00 66.06 230 ARG A C 1
ATOM 1859 O O . ARG A 1 230 ? -29.810 11.198 9.372 1.00 66.06 230 ARG A O 1
ATOM 1866 N N . PHE A 1 231 ? -30.106 10.156 11.344 1.00 60.22 231 PHE A N 1
ATOM 1867 C CA . PHE A 1 231 ? -31.386 9.549 10.982 1.00 60.22 231 PHE A CA 1
ATOM 1868 C C . PHE A 1 231 ? -32.415 10.618 10.588 1.00 60.22 231 PHE A C 1
ATOM 1870 O O . PHE A 1 231 ? -33.047 10.525 9.537 1.00 60.22 231 PHE A O 1
ATOM 1877 N N . LEU A 1 232 ? -32.510 11.700 11.366 1.00 60.19 232 LEU A N 1
ATOM 1878 C CA . LEU A 1 232 ? -33.399 12.823 11.060 1.00 60.19 232 LEU A CA 1
ATOM 1879 C C . LEU A 1 232 ? -33.014 13.548 9.758 1.00 60.19 232 LEU A C 1
ATOM 1881 O O . LEU A 1 232 ? -33.891 13.896 8.967 1.00 60.19 232 LEU A O 1
ATOM 1885 N N . LEU A 1 233 ? -31.719 13.744 9.498 1.00 60.72 233 LEU A N 1
ATOM 1886 C CA . LEU A 1 233 ? -31.227 14.363 8.259 1.00 60.72 233 LEU A CA 1
ATOM 1887 C C . LEU A 1 233 ? -31.425 13.471 7.022 1.00 60.72 233 LEU A C 1
ATOM 1889 O O . LEU A 1 233 ? -31.707 13.973 5.933 1.00 60.72 233 LEU A O 1
ATOM 1893 N N . ALA A 1 234 ? -31.318 12.151 7.171 1.00 62.41 234 ALA A N 1
ATOM 1894 C CA . ALA A 1 234 ? -31.617 11.202 6.103 1.00 62.41 234 ALA A CA 1
ATOM 1895 C C . ALA A 1 234 ? -33.112 11.222 5.743 1.00 62.41 234 ALA A C 1
ATOM 1897 O O . ALA A 1 234 ? -33.468 11.207 4.563 1.00 62.41 234 ALA A O 1
ATOM 1898 N N . CYS A 1 235 ? -33.994 11.344 6.741 1.00 57.12 235 CYS A N 1
ATOM 1899 C CA . CYS A 1 235 ? -35.437 11.467 6.524 1.00 57.12 235 CYS A CA 1
ATOM 1900 C C . CYS A 1 235 ? -35.842 12.774 5.820 1.00 57.12 235 CYS A C 1
ATOM 1902 O O . CYS A 1 235 ? -36.789 12.770 5.029 1.00 57.12 235 CYS A O 1
ATOM 1904 N N . THR A 1 236 ? -35.149 13.889 6.074 1.00 56.03 236 THR A N 1
ATOM 1905 C CA . THR A 1 236 ? -35.470 15.193 5.459 1.00 56.03 236 THR A CA 1
ATOM 1906 C C . THR A 1 236 ? -34.934 15.353 4.036 1.00 56.03 236 THR A C 1
ATOM 1908 O O . THR A 1 236 ? -35.460 16.173 3.288 1.00 56.03 236 THR A O 1
ATOM 1911 N N . ARG A 1 237 ? -33.939 14.552 3.628 1.00 55.22 237 ARG A N 1
ATOM 1912 C CA . ARG A 1 237 ? -33.368 14.558 2.267 1.00 55.22 237 ARG A CA 1
ATOM 1913 C C . ARG A 1 237 ? -34.072 13.628 1.273 1.00 55.22 237 ARG A C 1
ATOM 1915 O O . ARG A 1 237 ? -33.697 13.608 0.102 1.00 55.22 237 ARG A O 1
ATOM 1922 N N . MET A 1 238 ? -35.088 12.868 1.690 1.00 49.62 238 MET A N 1
ATOM 1923 C CA . MET A 1 238 ? -35.888 12.082 0.747 1.00 49.62 238 MET A CA 1
ATOM 1924 C C . MET A 1 238 ? -36.772 12.998 -0.119 1.00 49.62 238 MET A C 1
ATOM 1926 O O . MET A 1 238 ? -37.442 13.877 0.425 1.00 49.62 238 MET A O 1
ATOM 1930 N N . PRO A 1 239 ? -36.835 12.791 -1.451 1.00 50.97 239 PRO A N 1
ATOM 1931 C CA . PRO A 1 239 ? -37.721 13.563 -2.313 1.00 50.97 239 PRO A CA 1
ATOM 1932 C C . PRO A 1 239 ? -39.178 13.405 -1.861 1.00 50.97 239 PRO A C 1
ATOM 1934 O O . PRO A 1 239 ? -39.653 12.302 -1.573 1.00 50.97 239 PRO A O 1
ATOM 1937 N N . THR A 1 240 ? -39.901 14.524 -1.822 1.00 54.56 240 THR A N 1
ATOM 1938 C CA . THR A 1 240 ? -41.281 14.661 -1.317 1.00 54.56 240 THR A CA 1
ATOM 1939 C C . THR A 1 240 ? -42.297 13.716 -1.973 1.00 54.56 240 THR A C 1
ATOM 1941 O O . THR A 1 240 ? -43.360 13.468 -1.401 1.00 54.56 240 THR A O 1
ATOM 1944 N N . SER A 1 241 ? -41.974 13.125 -3.130 1.00 49.12 241 SER A N 1
ATOM 1945 C CA . SER A 1 241 ? -42.787 12.095 -3.789 1.00 49.12 241 SER A CA 1
ATOM 1946 C C . SER A 1 241 ? -42.826 10.757 -3.036 1.00 49.12 241 SER A C 1
ATOM 1948 O O . SER A 1 241 ? -43.833 10.058 -3.128 1.00 49.12 241 SER A O 1
ATOM 1950 N N . LYS A 1 242 ? -41.798 10.420 -2.240 1.00 47.12 242 LYS A N 1
ATOM 1951 C CA . LYS A 1 242 ? -41.790 9.226 -1.368 1.00 47.12 242 LYS A CA 1
ATOM 1952 C C . LYS A 1 242 ? -42.277 9.505 0.054 1.00 47.12 242 LYS A C 1
ATOM 1954 O O . LYS A 1 242 ? -42.758 8.592 0.714 1.00 47.12 242 LYS A O 1
ATOM 1959 N N . GLN A 1 243 ? -42.230 10.756 0.515 1.00 46.94 243 GLN A N 1
ATOM 1960 C CA . GLN A 1 243 ? -42.766 11.123 1.832 1.00 46.94 243 GLN A CA 1
ATOM 1961 C C . GLN A 1 243 ? -44.303 11.054 1.880 1.00 46.94 243 GLN A C 1
ATOM 1963 O O . GLN A 1 243 ? -44.864 10.690 2.908 1.00 46.94 243 GLN A O 1
ATOM 1968 N N . LYS A 1 244 ? -45.006 11.342 0.774 1.00 42.59 244 LYS A N 1
ATOM 1969 C CA . LYS A 1 244 ? -46.483 11.343 0.741 1.00 42.59 244 LYS A CA 1
ATOM 1970 C C . LYS A 1 244 ? -47.141 9.959 0.702 1.00 42.59 244 LYS A C 1
ATOM 1972 O O . LYS A 1 244 ? -48.327 9.875 1.002 1.00 42.59 244 LYS A O 1
ATOM 1977 N N . GLN A 1 245 ? -46.418 8.886 0.373 1.00 41.50 245 GLN A N 1
ATOM 1978 C CA . GLN A 1 245 ? -47.018 7.544 0.298 1.00 41.50 245 GLN A CA 1
ATOM 1979 C C . GLN A 1 245 ? -47.246 6.882 1.667 1.00 41.50 245 GLN A C 1
ATOM 1981 O O . GLN A 1 245 ? -47.998 5.919 1.738 1.00 41.50 245 GLN A O 1
ATOM 1986 N N . HIS A 1 246 ? -46.686 7.426 2.753 1.00 41.66 246 HIS A N 1
ATOM 1987 C CA . HIS A 1 246 ? -46.845 6.873 4.106 1.00 41.66 246 HIS A CA 1
ATOM 1988 C C . HIS A 1 246 ? -47.747 7.696 5.044 1.00 41.66 246 HIS A C 1
ATOM 1990 O O . HIS A 1 246 ? -47.912 7.323 6.200 1.00 41.66 246 HIS A O 1
ATOM 1996 N N . PHE A 1 247 ? -48.360 8.788 4.569 1.00 38.44 247 PHE A N 1
ATOM 1997 C CA . PHE A 1 247 ? -49.306 9.593 5.368 1.00 38.44 247 PHE A CA 1
ATOM 1998 C C . PHE A 1 247 ? -50.787 9.272 5.103 1.00 38.44 247 PHE A C 1
ATOM 2000 O O . PHE A 1 247 ? -51.660 9.854 5.742 1.00 38.44 247 PHE A O 1
ATOM 2007 N N . LEU A 1 248 ? -51.081 8.346 4.187 1.00 33.78 248 LEU A N 1
ATOM 2008 C CA . LEU A 1 248 ? -52.431 7.856 3.905 1.00 33.78 248 LEU A CA 1
ATOM 2009 C C . LEU A 1 248 ? -52.429 6.325 3.840 1.00 33.78 248 LEU A C 1
ATOM 2011 O O . LEU A 1 248 ? -52.426 5.750 2.752 1.00 33.78 248 LEU A O 1
ATOM 2015 N N . LYS A 1 249 ? -52.406 5.689 5.013 1.00 35.72 249 LYS A N 1
ATOM 2016 C CA . LYS A 1 249 ? -53.111 4.442 5.347 1.00 35.72 249 LYS A CA 1
ATOM 2017 C C . LYS A 1 249 ? -52.944 4.137 6.830 1.00 35.72 249 LYS A C 1
ATOM 2019 O O . LYS A 1 249 ? -51.800 4.250 7.317 1.00 35.72 249 LYS A O 1
#

Solvent-accessible surface area (backbone atoms only — not comparable to full-atom values): 15123 Å² total; per-residue (Å²): 141,80,89,84,74,87,76,81,79,78,78,72,83,86,73,86,74,85,81,77,82,77,92,67,83,80,73,81,76,87,63,95,72,72,63,77,65,61,27,73,77,79,34,60,72,38,40,42,67,74,62,44,58,76,68,32,44,64,70,64,92,51,79,57,8,49,53,39,38,68,26,70,68,45,40,65,64,44,41,67,65,73,67,34,64,63,75,75,39,95,83,46,87,64,56,45,48,60,53,43,48,53,53,39,50,48,52,50,53,51,32,67,74,65,74,54,52,76,68,54,54,59,50,59,67,34,64,49,52,45,67,55,80,42,86,88,84,31,77,75,49,74,54,34,48,37,50,43,47,48,51,38,52,30,54,39,50,40,53,69,71,43,93,59,56,68,71,59,33,53,53,51,41,67,58,53,33,40,42,27,49,70,85,61,38,84,87,42,58,59,46,72,71,57,56,37,46,83,27,50,47,47,58,50,60,93,73,36,38,65,36,85,89,75,71,42,68,37,44,52,67,59,50,53,50,53,54,52,52,49,53,55,52,56,65,70,69,52,62,69,81,66,61,60,68,71,77,73,124

pLDDT: mean 74.71, std 21.57, range [22.81, 95.25]

Secondary structure (DSSP, 8-state):
-----------------------------------TTSGGGTS-SSB-HHHHHTTSBSSSSSTTBHHHHTSHHHHHHHHHHHH-TTTS-TT----HHHHHHHHHHHHHHHHHHTT--HHHHHHHT-HHHHT---TTT----HHHHHHHHHHHHHHHHHHHHSS--HHHHHHHHHHHS--TTTTTSTTS-EEESSSBTT-EEE-PPTTEEEETTTTEEEEHHHHHHHHHHHHHHHHHTS-HHHHGGGS--

Mean predicted aligned error: 12.7 Å

Sequence (249 aa):
MKCWCEGNIMRFPTSFIIITGLLGLVLAQDGDERSDIFCPDLVPGKLSLEEILNILYLFGSQWDTLEFLMSKNTSEVFHDVIDNPDLFRSEAIVVPSVYRKLVVMKFLDLLNATDGTSEDYLTVEDKYFLHYENGQYSKYTNRTKKLFYATCVVICWNIFNEGFEEAERDRRLALHCPTPCKNACGGLLCLSEGIFQHQYRCVCQKGYEWDVELHTCVSEELKKLREGVRFLLACTRMPTSKQKQHFLK

Foldseek 3Di:
DDDDDPDPPPDDPPDDDPPPDDPDDPPPPPDPPQLLQAQVFLHPLFAAPVVLVVQAPCDDLACRHLCNLLDPVLLVLCVCVQPPPLSQDPPRPDPNLVSLVVVLVSSVVVCVVSVHDPVSNCLSPDPLLSPPDHPVPGDDDSSSSSNSSSSQSNNQSNLLPDPDDQVSSVSRCVNRASALPVCLAVPFDKDAQGRGVLRIAGDDDPQWDQDSVVSYTDGPVVVVVVVVVVVVVVVVPDPPVVVVVPVPD

Radius of gyration: 22.98 Å; Cα contacts (8 Å, |Δi|>4): 268; chains: 1; bounding box: 76×34×53 Å